Protein AF-A0A4V2AER3-F1 (afdb_monomer)

Sequence (316 aa):
MTMIRDDGWLVTRYPVPSEGLNLSQNELFTQHLPAAPEGIYAATVSPIDGIPRTVAYASLKDLGLVVTASRAKSETADVFWSRAQSTAMVAAPVFIAMLALCGWAIMLLMRHERSRAELQVALEQNRMLFQEIHHRVKNNLQQVSSLIKLQQAPQGMKDDLIRRIAAMSAVHQHIYESDQFGALDAEAYLAKLLAGLRESTPPKVDLEWRLAPLQLSPDEALPLGLIVNEVILNAFKHGFPNGRAGRVMVVLERPLKGNEAILTITDNGVGMSETPSGGVGLGTRLIGGLTQQLQGKSTTTRDNGVKFELVFPVGK

Foldseek 3Di:
DWKAFLQQWTDDDPPDAPDTDGCCVPCCNPPPCVVDQWDWDWACQDPGHGFTWIKTKHHPPVVRMIDIDIDGPCVVVVVVVVVVVVVCVVVVVVVVVVVVVVVVVVVVVVVVVVVVVVVVVVVVVVVVVVVVVLVVLLVVLVVVLVVLVVDPDDPVVSVVSNVLSVLLNVLSVLQVVPPDQAWDFLVVSLVVLQVVCCVVAQPQEAEEEDADGATAHPLLSSLVSSLVVLVVVCCRVPFAPPSRHWYWYWYWDDDPDAQKIKIKIWILGPADPPDDPPDDDPSNVSNVVSLVSQVWDWDWDTDNTIMIMIMGGGDD

Nearest PDB structures (foldseek):
  4r3a-assembly1_A  TM=4.905E-01  e=2.768E-13  Erythrobacter litoralis HTCC2594
  5epv-assembly3_A  TM=6.766E-01  e=7.934E-11  Brucella abortus 2308
  5epv-assembly3_B  TM=7.042E-01  e=8.072E-10  Brucella abortus 2308
  6ph4-assembly1_B  TM=4.559E-01  e=1.114E-10  Brucella melitensis bv. 1 str. 16M
  5epv-assembly1_C  TM=6.252E-01  e=2.031E-08  Brucella abortus 2308

pLDDT: mean 81.39, std 12.73, range [38.78, 98.12]

Secondary structure (DSSP, 8-state):
-EEEETTSBEEEESSPPSS--B-TTSHIIIIITTT-SEEEEEESS-TTT---EEEEEEEEGGGTEEEEEEEEHHHHHHHHHHHHHHHHHHHHHHHHHHHHHHHHHHHHHHHHHHHHHHHHHHHHHHHHHHHHHHHHHHHHHHHHHHHHHHS---HHHHHHHHHHHHHHHHHHHHHHHSS-SS-EEHHHHHHHHHHHHHTTS-TTEEEEEEE---EE-HHHHHHHHHHHHHHHHHIIIIISGGG--EEEEEEEE--SSSSEEEEEEEE-SS---SS-TTSS-HHHHHHHHHHHHTT-EEEEEESSSEEEEEEEE---

Structure (mmCIF, N/CA/C/O backbone):
data_AF-A0A4V2AER3-F1
#
_entry.id   AF-A0A4V2AER3-F1
#
loop_
_atom_site.group_PDB
_atom_site.id
_atom_site.type_symbol
_atom_site.label_atom_id
_atom_site.label_alt_id
_atom_site.label_comp_id
_atom_site.label_asym_id
_atom_site.label_entity_id
_atom_site.label_seq_id
_atom_site.pdbx_PDB_ins_code
_atom_site.Cartn_x
_atom_site.Cartn_y
_atom_site.Cartn_z
_atom_site.occupancy
_atom_site.B_iso_or_equiv
_atom_site.auth_seq_id
_atom_site.auth_comp_id
_atom_site.auth_asym_id
_atom_site.auth_atom_id
_atom_site.pdbx_PDB_model_num
ATOM 1 N N . MET A 1 1 ? 34.065 -8.644 -85.675 1.00 78.75 1 MET A N 1
ATOM 2 C CA . MET A 1 1 ? 34.939 -9.745 -86.122 1.00 78.75 1 MET A CA 1
ATOM 3 C C . MET A 1 1 ? 35.704 -9.246 -87.333 1.00 78.75 1 MET A C 1
ATOM 5 O O . MET A 1 1 ? 35.141 -8.472 -88.103 1.00 78.75 1 MET A O 1
ATOM 9 N N . THR A 1 2 ? 36.972 -9.609 -87.443 1.00 85.19 2 THR A N 1
ATOM 10 C CA . THR A 1 2 ? 37.914 -9.130 -88.453 1.00 85.19 2 THR A CA 1
ATOM 11 C C . THR A 1 2 ? 38.701 -10.326 -88.967 1.00 85.19 2 THR A C 1
ATOM 13 O O . THR A 1 2 ? 39.082 -11.177 -88.171 1.00 85.19 2 THR A O 1
ATOM 16 N N . MET A 1 3 ? 38.958 -10.390 -90.265 1.00 87.38 3 MET A N 1
ATOM 17 C CA . MET A 1 3 ? 39.767 -11.421 -90.901 1.00 87.38 3 MET A CA 1
ATOM 18 C C . MET A 1 3 ? 40.932 -10.755 -91.626 1.00 87.38 3 MET A C 1
ATOM 20 O O . MET A 1 3 ? 40.744 -9.780 -92.358 1.00 87.38 3 MET A O 1
ATOM 24 N N . ILE A 1 4 ? 42.131 -11.262 -91.386 1.00 88.88 4 ILE A N 1
ATOM 25 C CA . ILE A 1 4 ? 43.402 -10.705 -91.841 1.00 88.88 4 ILE A CA 1
ATOM 26 C C . ILE A 1 4 ? 44.163 -11.846 -92.508 1.00 88.88 4 ILE A C 1
ATOM 28 O O . ILE A 1 4 ? 44.103 -12.976 -92.032 1.00 88.88 4 ILE A O 1
ATOM 32 N N . ARG A 1 5 ? 44.848 -11.580 -93.611 1.00 88.12 5 ARG A N 1
ATOM 33 C CA . ARG A 1 5 ? 45.756 -12.547 -94.223 1.00 88.12 5 ARG A CA 1
ATOM 34 C C . ARG A 1 5 ? 47.024 -12.680 -93.373 1.00 88.12 5 ARG A C 1
ATOM 36 O O . ARG A 1 5 ? 47.361 -11.781 -92.603 1.00 88.12 5 ARG A O 1
ATOM 43 N N . ASP A 1 6 ? 47.694 -13.818 -93.463 1.00 83.69 6 ASP A N 1
ATOM 44 C CA . ASP A 1 6 ? 48.935 -14.116 -92.739 1.00 83.69 6 ASP A CA 1
ATOM 45 C C . ASP A 1 6 ? 50.068 -13.096 -92.969 1.00 83.69 6 ASP A C 1
ATOM 47 O O . ASP A 1 6 ? 50.866 -12.853 -92.066 1.00 83.69 6 ASP A O 1
ATOM 51 N N . ASP A 1 7 ? 50.087 -12.427 -94.120 1.00 83.44 7 ASP A N 1
ATOM 52 C CA . ASP A 1 7 ? 50.993 -11.318 -94.443 1.00 83.44 7 ASP A CA 1
ATOM 53 C C . ASP A 1 7 ? 50.564 -9.944 -93.879 1.00 83.44 7 ASP A C 1
ATOM 55 O O . ASP A 1 7 ? 51.175 -8.913 -94.175 1.00 83.44 7 ASP A O 1
ATOM 59 N N . GLY A 1 8 ? 49.515 -9.918 -93.054 1.00 83.50 8 GLY A N 1
ATOM 60 C CA . GLY A 1 8 ? 49.042 -8.743 -92.331 1.00 83.50 8 GLY A CA 1
ATOM 61 C C . GLY A 1 8 ? 48.018 -7.891 -93.078 1.00 83.50 8 GLY A C 1
ATOM 62 O O . GLY A 1 8 ? 47.499 -6.942 -92.490 1.00 83.50 8 GLY A O 1
ATOM 63 N N . TRP A 1 9 ? 47.677 -8.199 -94.332 1.00 87.81 9 TRP A N 1
ATOM 64 C CA . TRP A 1 9 ? 46.665 -7.429 -95.061 1.00 87.81 9 TRP A CA 1
ATOM 65 C C . TRP A 1 9 ? 45.245 -7.743 -94.586 1.00 87.81 9 TRP A C 1
ATOM 67 O O . TRP A 1 9 ? 44.823 -8.897 -94.508 1.00 87.81 9 TRP A O 1
ATOM 77 N N . LEU A 1 10 ? 44.481 -6.697 -94.275 1.00 85.88 10 LEU A N 1
ATOM 78 C CA . LEU A 1 10 ? 43.085 -6.818 -93.869 1.00 85.88 10 LEU A CA 1
ATOM 79 C C . LEU A 1 10 ? 42.217 -7.342 -95.027 1.00 85.88 10 LEU A C 1
ATOM 81 O O . LEU A 1 10 ? 42.182 -6.735 -96.093 1.00 85.88 10 LEU A O 1
ATOM 85 N N . VAL A 1 11 ? 41.475 -8.431 -94.797 1.00 85.00 11 VAL A N 1
ATOM 86 C CA . VAL A 1 11 ? 40.590 -9.050 -95.802 1.00 85.00 11 VAL A CA 1
ATOM 87 C C . VAL A 1 11 ? 39.143 -8.602 -95.615 1.00 85.00 11 VAL A C 1
ATOM 89 O O . VAL A 1 11 ? 38.495 -8.168 -96.561 1.00 85.00 11 VAL A O 1
ATOM 92 N N . THR A 1 12 ? 38.610 -8.698 -94.393 1.00 83.50 12 THR A N 1
ATOM 93 C CA . THR A 1 12 ? 37.240 -8.253 -94.090 1.00 83.50 12 THR A CA 1
ATOM 94 C C . THR A 1 12 ? 37.088 -7.837 -92.631 1.00 83.50 12 THR A C 1
ATOM 96 O O . THR A 1 12 ? 37.722 -8.400 -91.739 1.00 83.50 12 THR A O 1
ATOM 99 N N . ARG A 1 13 ? 36.255 -6.829 -92.369 1.00 81.38 13 ARG A N 1
ATOM 100 C CA . ARG A 1 13 ? 35.938 -6.319 -91.029 1.00 81.38 13 ARG A CA 1
ATOM 101 C C . ARG A 1 13 ? 34.659 -5.492 -91.074 1.00 81.38 13 ARG A C 1
ATOM 103 O O . ARG A 1 13 ? 34.342 -4.888 -92.091 1.00 81.38 13 ARG A O 1
ATOM 110 N N . TYR A 1 14 ? 33.991 -5.391 -89.926 1.00 76.25 14 TYR A N 1
ATOM 111 C CA . TYR A 1 14 ? 32.983 -4.364 -89.677 1.00 76.25 14 TYR A CA 1
ATOM 112 C C . TYR A 1 14 ? 33.363 -3.473 -88.472 1.00 76.25 14 TYR A C 1
ATOM 114 O O . TYR A 1 14 ? 33.734 -4.025 -87.426 1.00 76.25 14 TYR A O 1
ATOM 122 N N . PRO A 1 15 ? 33.263 -2.130 -88.572 1.00 74.56 15 PRO A N 1
ATOM 123 C CA . PRO A 1 15 ? 33.021 -1.347 -89.797 1.00 74.56 15 PRO A CA 1
ATOM 124 C C . PRO A 1 15 ? 34.211 -1.421 -90.777 1.00 74.56 15 PRO A C 1
ATOM 126 O O . PRO A 1 15 ? 35.337 -1.702 -90.357 1.00 74.56 15 PRO A O 1
ATOM 129 N N . VAL A 1 16 ? 33.951 -1.208 -92.073 1.00 77.44 16 VAL A N 1
ATOM 130 C CA . VAL A 1 16 ? 34.965 -1.261 -93.147 1.00 77.44 16 VAL A CA 1
ATOM 131 C C . VAL A 1 16 ? 35.832 0.008 -93.092 1.00 77.44 16 VAL A C 1
ATOM 133 O O . VAL A 1 16 ? 35.266 1.100 -93.020 1.00 77.44 16 VAL A O 1
ATOM 136 N N . PRO A 1 17 ? 37.174 -0.094 -93.090 1.00 77.56 17 PRO A N 1
ATOM 137 C CA . PRO A 1 17 ? 38.042 1.083 -93.109 1.00 77.56 17 PRO A CA 1
ATOM 138 C C . PRO A 1 17 ? 37.980 1.816 -94.455 1.00 77.56 17 PRO A C 1
ATOM 140 O O . PRO A 1 17 ? 37.643 1.227 -95.480 1.00 77.56 17 PRO A O 1
ATOM 143 N N . SER A 1 18 ? 38.329 3.103 -94.452 1.00 73.19 18 SER A N 1
ATOM 144 C CA . SER A 1 18 ? 38.335 3.950 -95.653 1.00 73.19 18 SER A CA 1
ATOM 145 C C . SER A 1 18 ? 39.416 3.572 -96.671 1.00 73.19 18 SER A C 1
ATOM 147 O O . SER A 1 18 ? 39.258 3.864 -97.851 1.00 73.19 18 SER A O 1
ATOM 149 N N . GLU A 1 19 ? 40.493 2.915 -96.230 1.00 78.62 19 GLU A N 1
ATOM 150 C CA . GLU A 1 19 ? 41.626 2.495 -97.060 1.00 78.62 19 GLU A CA 1
ATOM 151 C C . GLU A 1 19 ? 42.093 1.077 -96.695 1.00 78.62 19 GLU A C 1
ATOM 153 O O . GLU A 1 19 ? 41.772 0.545 -95.626 1.00 78.62 19 GLU A O 1
ATOM 158 N N . GLY A 1 20 ? 42.863 0.456 -97.595 1.00 78.12 20 GLY A N 1
ATOM 159 C CA . GLY A 1 20 ? 43.487 -0.843 -97.352 1.00 78.12 20 GLY A CA 1
ATOM 160 C C . GLY A 1 20 ? 44.490 -0.761 -96.204 1.00 78.12 20 GLY A C 1
ATOM 161 O O . GLY A 1 20 ? 45.430 0.026 -96.254 1.00 78.12 20 GLY A O 1
ATOM 162 N N . LEU A 1 21 ? 44.297 -1.585 -95.174 1.00 82.75 21 LEU A N 1
ATOM 163 C CA . LEU A 1 21 ? 45.104 -1.544 -93.959 1.00 82.75 21 LEU A CA 1
ATOM 164 C C . LEU A 1 21 ? 46.020 -2.763 -93.861 1.00 82.75 21 LEU A C 1
ATOM 166 O O . LEU A 1 21 ? 45.556 -3.906 -93.912 1.00 82.75 21 LEU A O 1
ATOM 170 N N . ASN A 1 22 ? 47.309 -2.506 -93.651 1.00 86.38 22 ASN A N 1
ATOM 171 C CA . ASN A 1 22 ? 48.300 -3.531 -93.354 1.00 86.38 22 ASN A CA 1
ATOM 172 C C . ASN A 1 22 ? 48.636 -3.525 -91.851 1.00 86.38 22 ASN A C 1
ATOM 174 O O . ASN A 1 22 ? 49.081 -2.521 -91.301 1.00 86.38 22 ASN A O 1
ATOM 178 N N . LEU A 1 23 ? 48.408 -4.660 -91.191 1.00 84.25 23 LEU A N 1
ATOM 179 C CA . LEU A 1 23 ? 48.582 -4.883 -89.755 1.00 84.25 23 LEU A CA 1
ATOM 180 C C . LEU A 1 23 ? 49.823 -5.723 -89.413 1.00 84.25 23 LEU A C 1
ATOM 182 O O . LEU A 1 23 ? 50.001 -6.076 -88.251 1.00 84.25 23 LEU A O 1
ATOM 186 N N . SER A 1 24 ? 50.698 -6.019 -90.377 1.00 84.06 24 SER A N 1
ATOM 187 C CA . SER A 1 24 ? 51.921 -6.820 -90.167 1.00 84.06 24 SER A CA 1
ATOM 188 C C . SER A 1 24 ? 52.849 -6.267 -89.079 1.00 84.06 24 SER A C 1
ATOM 190 O O . SER A 1 24 ? 53.525 -7.035 -88.401 1.00 84.06 24 SER A O 1
ATOM 192 N N . GLN A 1 25 ? 52.852 -4.947 -88.862 1.00 84.25 25 GLN A N 1
ATOM 193 C CA . GLN A 1 25 ? 53.638 -4.294 -87.805 1.00 84.25 25 GLN A CA 1
ATOM 194 C C . GLN A 1 25 ? 52.866 -4.095 -86.490 1.00 84.25 25 GLN A C 1
ATOM 196 O O . GLN A 1 25 ? 53.388 -3.507 -85.545 1.00 84.25 25 GLN A O 1
ATOM 201 N N . ASN A 1 26 ? 51.617 -4.557 -86.399 1.00 85.62 26 ASN A N 1
ATOM 202 C CA . ASN A 1 26 ? 50.818 -4.424 -85.185 1.00 85.62 26 ASN A CA 1
ATOM 203 C C . ASN A 1 26 ? 51.271 -5.412 -84.093 1.00 85.62 26 ASN A C 1
ATOM 205 O O . ASN A 1 26 ? 51.821 -6.473 -84.389 1.00 85.62 26 ASN A O 1
ATOM 209 N N . GLU A 1 27 ? 50.992 -5.095 -82.824 1.00 87.19 27 GLU A N 1
ATOM 210 C CA . GLU A 1 27 ? 51.262 -5.961 -81.660 1.00 87.19 27 GLU A CA 1
ATOM 211 C C . GLU A 1 27 ? 50.699 -7.385 -81.813 1.00 87.19 27 GLU A C 1
ATOM 213 O O . GLU A 1 27 ? 51.319 -8.349 -81.359 1.00 87.19 27 GLU A O 1
ATOM 218 N N . LEU A 1 28 ? 49.590 -7.550 -82.547 1.00 87.81 28 LEU A N 1
ATOM 219 C CA . LEU A 1 28 ? 49.067 -8.866 -82.902 1.00 87.81 28 LEU A CA 1
ATOM 220 C C . LEU A 1 28 ? 50.099 -9.716 -83.655 1.00 87.81 28 LEU A C 1
ATOM 222 O O . LEU A 1 28 ? 50.367 -10.835 -83.239 1.00 87.81 28 LEU A O 1
ATOM 226 N N . PHE A 1 29 ? 50.683 -9.202 -84.739 1.00 87.12 29 PHE A N 1
ATOM 227 C CA . PHE A 1 29 ? 51.612 -9.956 -85.594 1.00 87.12 29 PHE A CA 1
ATOM 228 C C . PHE A 1 29 ? 53.044 -9.961 -85.059 1.00 87.12 29 PHE A C 1
ATOM 230 O O . PHE A 1 29 ? 53.790 -10.902 -85.313 1.00 87.12 29 PHE A O 1
ATOM 237 N N . THR A 1 30 ? 53.427 -8.931 -84.304 1.00 87.44 30 THR A N 1
ATOM 238 C CA . THR A 1 30 ? 54.801 -8.774 -83.810 1.00 87.44 30 THR A CA 1
ATOM 239 C C . THR A 1 30 ? 55.038 -9.440 -82.458 1.00 87.44 30 THR A C 1
ATOM 241 O O . THR A 1 30 ? 56.157 -9.875 -82.201 1.00 87.44 30 THR A O 1
ATOM 244 N N . GLN A 1 31 ? 54.019 -9.543 -81.597 1.00 86.94 31 GLN A N 1
ATOM 245 C CA . GLN A 1 31 ? 54.189 -10.018 -80.217 1.00 86.94 31 GLN A CA 1
ATOM 246 C C . GLN A 1 31 ? 53.300 -11.215 -79.872 1.00 86.94 31 GLN A C 1
ATOM 248 O O . GLN A 1 31 ? 53.762 -12.145 -79.216 1.00 86.94 31 GLN A O 1
ATOM 253 N N . HIS A 1 32 ? 52.037 -11.221 -80.303 1.00 89.12 32 HIS A N 1
ATOM 254 C CA . HIS A 1 32 ? 51.063 -12.211 -79.831 1.00 89.12 32 HIS A CA 1
ATOM 255 C C . HIS A 1 32 ? 50.988 -13.469 -80.709 1.00 89.12 32 HIS A C 1
ATOM 257 O O . HIS A 1 32 ? 51.174 -14.576 -80.209 1.00 89.12 32 HIS A O 1
ATOM 263 N N . LEU A 1 33 ? 50.804 -13.311 -82.020 1.00 87.12 33 LEU A N 1
ATOM 264 C CA . LEU A 1 33 ? 50.695 -14.409 -82.985 1.00 87.12 33 LEU A CA 1
ATOM 265 C C . LEU A 1 33 ? 51.956 -15.298 -83.066 1.00 87.12 33 LEU A C 1
ATOM 267 O O . LEU A 1 33 ? 51.803 -16.511 -83.223 1.00 87.12 33 LEU A O 1
ATOM 271 N N . PRO A 1 34 ? 53.194 -14.765 -82.933 1.00 89.31 34 PRO A N 1
ATOM 272 C CA . PRO A 1 34 ? 54.389 -15.607 -82.848 1.00 89.31 34 PRO A CA 1
ATOM 273 C C . PRO A 1 34 ? 54.465 -16.420 -81.548 1.00 89.31 34 PRO A C 1
ATOM 275 O O . PRO A 1 34 ? 55.082 -17.483 -81.535 1.00 89.31 34 PRO A O 1
ATOM 278 N N . ALA A 1 35 ? 53.860 -15.926 -80.460 1.00 90.25 35 ALA A N 1
ATOM 279 C CA . ALA A 1 35 ? 53.909 -16.562 -79.146 1.00 90.25 35 ALA A CA 1
ATOM 280 C C . ALA A 1 35 ? 52.878 -17.692 -78.997 1.00 90.25 35 ALA A C 1
ATOM 282 O O . ALA A 1 35 ? 53.188 -18.726 -78.407 1.00 90.25 35 ALA A O 1
ATOM 283 N N . ALA A 1 36 ? 51.666 -17.520 -79.533 1.00 90.06 36 ALA A N 1
ATOM 284 C CA . ALA A 1 36 ? 50.629 -18.549 -79.53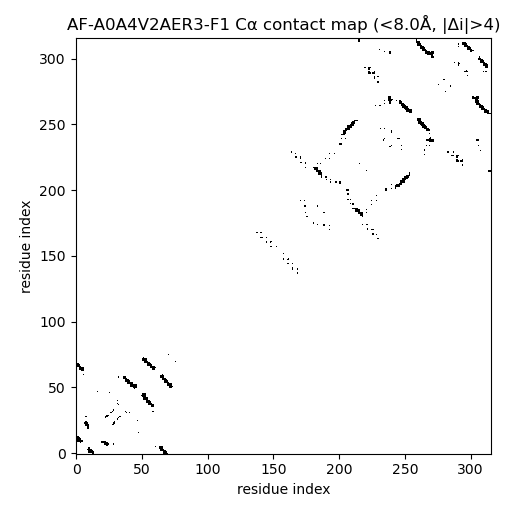8 1.00 90.06 36 ALA A CA 1
ATOM 285 C C . ALA A 1 36 ? 49.733 -18.432 -80.787 1.00 90.06 36 ALA A C 1
ATOM 287 O O . ALA A 1 36 ? 49.460 -17.322 -81.243 1.00 90.06 36 ALA A O 1
ATOM 288 N N . PRO A 1 37 ? 49.233 -19.555 -81.344 1.00 87.88 37 PRO A N 1
ATOM 289 C CA . PRO A 1 37 ? 48.347 -19.522 -82.507 1.00 87.88 37 PRO A CA 1
ATOM 290 C C . PRO A 1 37 ? 46.958 -18.946 -82.188 1.00 87.88 37 PRO A C 1
ATOM 292 O O . PRO A 1 37 ? 46.260 -18.530 -83.105 1.00 87.88 37 PRO A O 1
ATOM 295 N N . GLU A 1 38 ? 46.557 -18.893 -80.919 1.00 91.81 38 GLU A N 1
ATOM 296 C CA . GLU A 1 38 ? 45.314 -18.279 -80.451 1.00 91.81 38 GLU A CA 1
ATOM 297 C C . GLU A 1 38 ? 45.502 -17.659 -79.062 1.00 91.81 38 GLU A C 1
ATOM 299 O O . GLU A 1 38 ? 46.384 -18.065 -78.302 1.00 91.81 38 GLU A O 1
ATOM 304 N N . GLY A 1 39 ? 44.681 -16.667 -78.714 1.00 88.94 39 GLY A N 1
ATOM 305 C CA . GLY A 1 39 ? 44.756 -16.024 -77.406 1.00 88.94 39 GLY A CA 1
ATOM 306 C C . GLY A 1 39 ? 43.901 -14.770 -77.269 1.00 88.94 39 GLY A C 1
ATOM 307 O O . GLY A 1 39 ? 43.164 -14.381 -78.176 1.00 88.94 39 GLY A O 1
ATOM 308 N N . ILE A 1 40 ? 44.006 -14.126 -76.106 1.00 89.00 40 ILE A N 1
ATOM 309 C CA . ILE A 1 40 ? 43.329 -12.864 -75.790 1.00 89.00 40 ILE A CA 1
ATOM 310 C C . ILE A 1 40 ? 44.363 -11.878 -75.258 1.00 89.00 40 ILE A C 1
ATOM 312 O O . ILE A 1 40 ? 45.173 -12.231 -74.403 1.00 89.00 40 ILE A O 1
ATOM 316 N N . TYR A 1 41 ? 44.312 -10.635 -75.725 1.00 87.12 41 TYR A N 1
ATOM 317 C CA . TYR A 1 41 ? 45.142 -9.553 -75.207 1.00 87.12 41 TYR A CA 1
ATOM 318 C C . TYR A 1 41 ? 44.355 -8.239 -75.119 1.00 87.12 41 TYR A C 1
ATOM 320 O O . TYR A 1 41 ? 43.269 -8.087 -75.689 1.00 87.12 41 TYR A O 1
ATOM 328 N N . ALA A 1 42 ? 44.885 -7.290 -74.350 1.00 85.62 42 ALA A N 1
ATOM 329 C CA . ALA A 1 42 ? 44.318 -5.956 -74.219 1.00 85.62 42 ALA A CA 1
ATOM 330 C C . ALA A 1 42 ? 45.072 -4.994 -75.144 1.00 85.62 42 ALA A C 1
ATOM 332 O O . ALA A 1 42 ? 46.197 -4.609 -74.845 1.00 85.62 42 ALA A O 1
ATOM 333 N N . ALA A 1 43 ? 44.435 -4.599 -76.243 1.00 82.75 43 ALA A N 1
ATOM 334 C CA . ALA A 1 43 ? 44.963 -3.595 -77.153 1.00 82.75 43 ALA A CA 1
ATOM 335 C C . ALA A 1 43 ? 44.748 -2.198 -76.560 1.00 82.75 43 ALA A C 1
ATOM 337 O O . ALA A 1 43 ? 43.609 -1.789 -76.293 1.00 82.75 43 ALA A O 1
ATOM 338 N N . THR A 1 44 ? 45.839 -1.457 -76.361 1.00 73.88 44 THR A N 1
ATOM 339 C CA . THR A 1 44 ? 45.792 -0.112 -75.758 1.00 73.88 44 THR A CA 1
ATOM 340 C C . THR A 1 44 ? 45.227 0.919 -76.738 1.00 73.88 44 THR A C 1
ATOM 342 O O . THR A 1 44 ? 44.528 1.838 -76.322 1.00 73.88 44 THR A O 1
ATOM 345 N N . VAL A 1 45 ? 45.469 0.733 -78.040 1.00 79.38 45 VAL A N 1
ATOM 346 C CA . VAL A 1 45 ? 44.963 1.582 -79.125 1.00 79.38 45 VAL A CA 1
ATOM 347 C C . VAL A 1 45 ? 44.626 0.690 -80.318 1.00 79.38 45 VAL A C 1
ATOM 349 O O . VAL A 1 45 ? 45.490 0.001 -80.855 1.00 79.38 45 VAL A O 1
ATOM 352 N N . SER A 1 46 ? 43.366 0.687 -80.753 1.00 80.62 46 SER A N 1
ATOM 353 C CA . SER A 1 46 ? 42.974 0.015 -81.996 1.00 80.62 46 SER A CA 1
ATOM 354 C C . SER A 1 46 ? 43.595 0.748 -83.196 1.00 80.62 46 SER A C 1
ATOM 356 O O . SER A 1 46 ? 43.344 1.943 -83.345 1.00 80.62 46 SER A O 1
ATOM 358 N N . PRO A 1 47 ? 44.326 0.070 -84.103 1.00 72.94 47 PRO A N 1
ATOM 359 C CA . PRO A 1 47 ? 44.981 0.700 -85.263 1.00 72.94 47 PRO A CA 1
ATOM 360 C C . PRO A 1 47 ? 44.032 1.347 -86.275 1.00 72.94 47 PRO A C 1
ATOM 362 O O . PRO A 1 47 ? 44.479 1.896 -87.272 1.00 72.94 47 PRO A O 1
ATOM 365 N N . ILE A 1 48 ? 42.723 1.198 -86.065 1.00 73.56 48 ILE A N 1
ATOM 366 C CA . ILE A 1 48 ? 41.683 1.611 -87.009 1.00 73.56 48 ILE A CA 1
ATOM 367 C C . ILE A 1 48 ? 40.940 2.846 -86.503 1.00 73.56 48 ILE A C 1
ATOM 369 O O . ILE A 1 48 ? 40.732 3.788 -87.253 1.00 73.56 48 ILE A O 1
ATOM 373 N N . ASP A 1 49 ? 40.514 2.831 -85.241 1.00 76.50 49 ASP A N 1
ATOM 374 C CA . ASP A 1 49 ? 39.657 3.861 -84.639 1.00 76.50 49 ASP A CA 1
ATOM 375 C C . ASP A 1 49 ? 40.218 4.424 -83.325 1.00 76.50 49 ASP A C 1
ATOM 377 O O . ASP A 1 49 ? 39.577 5.241 -82.676 1.00 76.50 49 ASP A O 1
ATOM 381 N N . GLY A 1 50 ? 41.405 3.983 -82.901 1.00 77.81 50 GLY A N 1
ATOM 382 C CA . GLY A 1 50 ? 42.084 4.478 -81.705 1.00 77.81 50 GLY A CA 1
ATOM 383 C C . GLY A 1 50 ? 41.507 3.991 -80.370 1.00 77.81 50 GLY A C 1
ATOM 384 O O . GLY A 1 50 ? 42.080 4.270 -79.321 1.00 77.81 50 GLY A O 1
ATOM 385 N N . ILE A 1 51 ? 40.401 3.240 -80.373 1.00 82.44 51 ILE A N 1
ATOM 386 C CA . ILE A 1 51 ? 39.692 2.847 -79.146 1.00 82.44 51 ILE A CA 1
ATOM 387 C C . ILE A 1 51 ? 40.391 1.650 -78.471 1.00 82.44 51 ILE A C 1
ATOM 389 O O . ILE A 1 51 ? 40.668 0.656 -79.152 1.00 82.44 51 ILE A O 1
ATOM 393 N N . PRO A 1 52 ? 40.625 1.677 -77.143 1.00 82.94 52 PRO A N 1
ATOM 394 C CA . PRO A 1 52 ? 41.133 0.525 -76.398 1.00 82.94 52 PRO A CA 1
ATOM 395 C C . PRO A 1 52 ? 40.159 -0.660 -76.447 1.00 82.94 52 PRO A C 1
ATOM 397 O O . PRO A 1 52 ? 38.958 -0.507 -76.193 1.00 82.94 52 PRO A O 1
ATOM 400 N N . ARG A 1 53 ? 40.659 -1.861 -76.746 1.00 86.06 53 ARG A N 1
ATOM 401 C CA . ARG A 1 53 ? 39.827 -3.056 -76.966 1.00 86.06 53 ARG A CA 1
ATOM 402 C C . ARG A 1 53 ? 40.434 -4.291 -76.319 1.00 86.06 53 ARG A C 1
ATOM 404 O O . ARG A 1 53 ? 41.645 -4.469 -76.314 1.00 86.06 53 ARG A O 1
ATOM 411 N N . THR A 1 54 ? 39.587 -5.200 -75.856 1.00 87.38 54 THR A N 1
ATOM 412 C CA . THR A 1 54 ? 40.012 -6.585 -75.618 1.00 87.38 54 THR A CA 1
ATOM 413 C C . THR A 1 54 ? 39.879 -7.335 -76.935 1.00 87.38 54 THR A C 1
ATOM 415 O O . THR A 1 54 ? 38.801 -7.323 -77.535 1.00 87.38 54 THR A O 1
ATOM 418 N N . VAL A 1 55 ? 40.968 -7.939 -77.406 1.00 88.19 55 VAL A N 1
ATOM 419 C CA . VAL A 1 55 ? 41.044 -8.623 -78.699 1.00 88.19 55 VAL A CA 1
ATOM 420 C C . VAL A 1 55 ? 41.325 -10.101 -78.458 1.00 88.19 55 VAL A C 1
ATOM 422 O O . VAL A 1 55 ? 42.344 -10.454 -77.873 1.00 88.19 55 VAL A O 1
ATOM 425 N N . ALA A 1 56 ? 40.421 -10.958 -78.920 1.00 90.81 56 ALA A N 1
ATOM 426 C CA . ALA A 1 56 ? 40.644 -12.389 -79.066 1.00 90.81 56 ALA A CA 1
ATOM 427 C C . ALA A 1 56 ? 41.073 -12.680 -80.508 1.00 90.81 56 ALA A C 1
ATOM 429 O O . ALA A 1 56 ? 40.501 -12.100 -81.437 1.00 90.81 56 ALA A O 1
ATOM 430 N N . TYR A 1 57 ? 42.052 -13.557 -80.706 1.00 92.00 57 TYR A N 1
ATOM 431 C CA . TYR A 1 57 ? 42.559 -13.921 -82.027 1.00 92.00 57 TYR A CA 1
ATOM 432 C C . TYR A 1 57 ? 42.807 -15.425 -82.154 1.00 92.00 57 TYR A C 1
ATOM 434 O O . TYR A 1 57 ? 43.063 -16.097 -81.157 1.00 92.00 57 TYR A O 1
ATOM 442 N N . ALA A 1 58 ? 42.749 -15.925 -83.388 1.00 92.19 58 ALA A N 1
ATOM 443 C CA . ALA A 1 58 ? 43.117 -17.289 -83.754 1.00 92.19 58 ALA A CA 1
ATOM 444 C C . ALA A 1 58 ? 43.705 -17.336 -85.176 1.00 92.19 58 ALA A C 1
ATOM 446 O O . ALA A 1 58 ? 43.202 -16.676 -86.091 1.00 92.19 58 ALA A O 1
ATOM 447 N N . SER A 1 59 ? 44.768 -18.118 -85.356 1.00 89.94 59 SER A N 1
ATOM 448 C CA . SER A 1 59 ? 45.462 -18.362 -86.622 1.00 89.94 59 SER A CA 1
ATOM 449 C C . SER A 1 59 ? 44.944 -19.636 -87.284 1.00 89.94 59 SER A C 1
ATOM 451 O O . SER A 1 59 ? 45.031 -20.725 -86.722 1.00 89.94 59 SER A O 1
ATOM 453 N N . LEU A 1 60 ? 44.453 -19.504 -88.511 1.00 89.38 60 LEU A N 1
ATOM 454 C CA . LEU A 1 60 ? 44.021 -20.592 -89.382 1.00 89.38 60 LEU A CA 1
ATOM 455 C C . LEU A 1 60 ? 45.106 -20.819 -90.440 1.00 89.38 60 LEU A C 1
ATOM 457 O O . LEU A 1 60 ? 44.985 -20.365 -91.580 1.00 89.38 60 LEU A O 1
ATOM 461 N N . LYS A 1 61 ? 46.196 -21.488 -90.040 1.00 81.50 61 LYS A N 1
ATOM 462 C CA . LYS A 1 61 ? 47.386 -21.694 -90.887 1.00 81.50 61 LYS A CA 1
ATOM 463 C C . LYS A 1 61 ? 47.062 -22.359 -92.227 1.00 81.50 61 LYS A C 1
ATOM 465 O O . LYS A 1 61 ? 47.590 -21.925 -93.243 1.00 81.50 61 LYS A O 1
ATOM 470 N N . ASP A 1 62 ? 46.146 -23.328 -92.240 1.00 85.19 62 ASP A N 1
ATOM 471 C CA . ASP A 1 62 ? 45.745 -24.057 -93.456 1.00 85.19 62 ASP A CA 1
ATOM 472 C C . ASP A 1 62 ? 45.072 -23.164 -94.510 1.00 85.19 62 ASP A C 1
ATOM 474 O O . ASP A 1 62 ? 45.028 -23.508 -95.688 1.00 85.19 62 ASP A O 1
ATOM 478 N N . LEU A 1 63 ? 44.544 -22.011 -94.091 1.00 84.25 63 LEU A N 1
ATOM 479 C CA . LEU A 1 63 ? 43.862 -21.053 -94.958 1.00 84.25 63 LEU A CA 1
ATOM 480 C C . LEU A 1 63 ? 44.676 -19.771 -95.185 1.00 84.25 63 LEU A C 1
ATOM 482 O O . LEU A 1 63 ? 44.226 -18.909 -95.935 1.00 84.25 63 LEU A O 1
ATOM 486 N N . GLY A 1 64 ? 45.837 -19.617 -94.536 1.00 86.44 64 GLY A N 1
ATOM 487 C CA . GLY A 1 64 ? 46.621 -18.377 -94.571 1.00 86.44 64 GLY A CA 1
ATOM 488 C C . GLY A 1 64 ? 45.890 -17.180 -93.949 1.00 86.44 64 GLY A C 1
ATOM 489 O O . GLY A 1 64 ? 46.046 -16.047 -94.406 1.00 86.44 64 GLY A O 1
ATOM 490 N N . LEU A 1 65 ? 45.037 -17.416 -92.941 1.00 88.75 65 LEU A N 1
ATOM 491 C CA . LEU A 1 65 ? 44.163 -16.392 -92.354 1.00 88.75 65 LEU A CA 1
ATOM 492 C C . LEU A 1 65 ? 44.305 -16.292 -90.832 1.00 88.75 65 LEU A C 1
ATOM 494 O O . LEU A 1 65 ? 44.539 -17.272 -90.133 1.00 88.75 65 LEU A O 1
ATOM 498 N N . VAL A 1 66 ? 44.085 -15.093 -90.303 1.00 89.38 66 VAL A N 1
ATOM 499 C CA . VAL A 1 66 ? 43.998 -14.769 -88.878 1.00 89.38 66 VAL A CA 1
ATOM 500 C C . VAL A 1 66 ? 42.656 -14.099 -88.623 1.00 89.38 66 VAL A C 1
ATOM 502 O O . VAL A 1 66 ? 42.300 -13.109 -89.264 1.00 89.38 66 VAL A O 1
ATOM 505 N N . VAL A 1 67 ? 41.899 -14.630 -87.670 1.00 89.56 67 VAL A N 1
ATOM 506 C CA . VAL A 1 67 ? 40.580 -14.118 -87.298 1.00 89.56 67 VAL A CA 1
ATOM 507 C C . VAL A 1 67 ? 40.676 -13.434 -85.945 1.00 89.56 67 VAL A C 1
ATOM 509 O O . VAL A 1 67 ? 41.256 -13.986 -85.015 1.00 89.56 67 VAL A O 1
ATOM 512 N N . THR A 1 68 ? 40.079 -12.249 -85.810 1.00 88.94 68 THR A N 1
ATOM 513 C CA . THR A 1 68 ? 39.983 -11.541 -84.532 1.00 88.94 68 THR A CA 1
ATOM 514 C C . THR A 1 68 ? 38.552 -11.138 -84.189 1.00 88.94 68 THR A C 1
ATOM 516 O O . THR A 1 68 ? 37.746 -10.745 -85.038 1.00 88.94 68 THR A O 1
ATOM 519 N N . ALA A 1 69 ? 38.218 -11.210 -82.906 1.00 87.44 69 ALA A N 1
ATOM 520 C CA . ALA A 1 69 ? 36.999 -10.659 -82.335 1.00 87.44 69 ALA A CA 1
ATOM 521 C C . ALA A 1 69 ? 37.393 -9.676 -81.235 1.00 87.44 69 ALA A C 1
ATOM 523 O O . ALA A 1 69 ? 38.199 -9.998 -80.370 1.00 87.44 69 ALA A O 1
ATOM 524 N N . SER A 1 70 ? 36.849 -8.461 -81.273 1.00 83.62 70 SER A N 1
ATOM 525 C CA . SER A 1 70 ? 37.179 -7.438 -80.285 1.00 83.62 70 SER A CA 1
ATOM 526 C C . SER A 1 70 ? 35.946 -6.708 -79.781 1.00 83.62 70 SER A C 1
ATOM 528 O O . SER A 1 70 ? 34.977 -6.518 -80.520 1.00 83.62 70 SER A O 1
ATOM 530 N N . ARG A 1 71 ? 35.995 -6.303 -78.512 1.00 82.62 71 ARG A N 1
ATOM 531 C CA . ARG A 1 71 ? 34.997 -5.451 -77.855 1.00 82.62 71 ARG A CA 1
ATOM 532 C C . ARG A 1 71 ? 35.694 -4.224 -77.284 1.00 82.62 71 ARG A C 1
ATOM 534 O O . ARG A 1 71 ? 36.815 -4.335 -76.782 1.00 82.62 71 ARG A O 1
ATOM 541 N N . ALA A 1 72 ? 35.058 -3.061 -77.403 1.00 81.19 72 ALA A N 1
ATOM 542 C CA . ALA A 1 72 ? 35.582 -1.832 -76.823 1.00 81.19 72 ALA A CA 1
ATOM 543 C C . ALA A 1 72 ? 35.602 -1.952 -75.296 1.00 81.19 72 ALA A C 1
ATOM 545 O O . ALA A 1 72 ? 34.641 -2.421 -74.686 1.00 81.19 72 ALA A O 1
ATOM 546 N N . LYS A 1 73 ? 36.701 -1.526 -74.672 1.00 75.12 73 LYS A N 1
ATOM 547 C CA . LYS A 1 73 ? 36.837 -1.574 -73.212 1.00 75.12 73 LYS A CA 1
ATOM 548 C C . LYS A 1 73 ? 35.819 -0.653 -72.524 1.00 75.12 73 LYS A C 1
ATOM 550 O O . LYS A 1 73 ? 35.333 -0.989 -71.445 1.00 75.12 73 LYS A O 1
ATOM 555 N N . SER A 1 74 ? 35.451 0.457 -73.171 1.00 70.31 74 SER A N 1
ATOM 556 C CA . SER A 1 74 ? 34.368 1.350 -72.737 1.00 70.31 74 SER A CA 1
ATOM 557 C C . SER A 1 74 ? 33.013 0.643 -72.709 1.00 70.31 74 SER A C 1
ATOM 559 O O . SER A 1 74 ? 32.371 0.665 -71.674 1.00 70.31 74 SER A O 1
ATOM 561 N N . GLU A 1 75 ? 32.630 -0.110 -73.748 1.00 69.62 75 GLU A N 1
ATOM 562 C CA . GLU A 1 75 ? 31.359 -0.864 -73.764 1.00 69.62 75 GLU A CA 1
ATOM 563 C C . GLU A 1 75 ? 31.237 -1.838 -72.579 1.00 69.62 75 GLU A C 1
ATOM 565 O O . GLU A 1 75 ? 30.163 -1.998 -72.001 1.00 69.62 75 GLU A O 1
ATOM 570 N N . THR A 1 76 ? 32.338 -2.481 -72.178 1.00 68.81 76 THR A N 1
ATOM 571 C CA . THR A 1 76 ? 32.346 -3.364 -71.001 1.00 68.81 76 THR A CA 1
ATOM 572 C C . THR A 1 76 ? 32.336 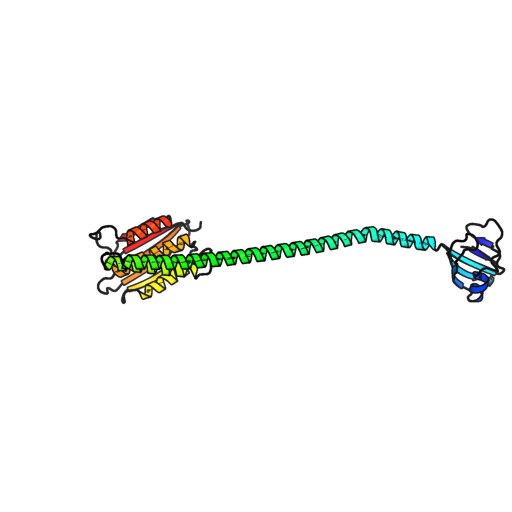-2.601 -69.675 1.00 68.81 76 THR A C 1
ATOM 574 O O . THR A 1 76 ? 31.714 -3.054 -68.713 1.00 68.81 76 THR A O 1
ATOM 577 N N . ALA A 1 77 ? 33.002 -1.445 -69.615 1.00 73.81 77 ALA A N 1
ATOM 578 C CA . ALA A 1 77 ? 33.074 -0.618 -68.415 1.00 73.81 77 ALA A CA 1
ATOM 579 C C . ALA A 1 77 ? 31.759 0.134 -68.160 1.00 73.81 77 ALA A C 1
ATOM 581 O O . ALA A 1 77 ? 31.293 0.167 -67.026 1.00 73.81 77 ALA A O 1
ATOM 582 N N . ASP A 1 78 ? 31.121 0.671 -69.198 1.00 74.50 78 ASP A N 1
ATOM 583 C CA . ASP A 1 78 ? 29.886 1.454 -69.106 1.00 74.50 78 ASP A CA 1
ATOM 584 C C . ASP A 1 78 ? 28.720 0.603 -68.588 1.00 74.50 78 ASP A C 1
ATOM 586 O O . ASP A 1 78 ? 27.959 1.037 -67.723 1.00 74.50 78 ASP A O 1
ATOM 590 N N . VAL A 1 79 ? 28.620 -0.657 -69.034 1.00 77.31 79 VAL A N 1
ATOM 591 C CA . VAL A 1 79 ? 27.617 -1.610 -68.526 1.00 77.31 79 VAL A CA 1
ATOM 592 C C . VAL A 1 79 ? 27.850 -1.930 -67.047 1.00 77.31 79 VAL A C 1
ATOM 594 O O . VAL A 1 79 ? 26.890 -2.031 -66.282 1.00 77.31 79 VAL A O 1
ATOM 597 N N . PHE A 1 80 ? 29.108 -2.075 -66.623 1.00 82.19 80 PHE A N 1
ATOM 598 C CA . PHE A 1 80 ? 29.451 -2.290 -65.218 1.00 82.19 80 PHE A CA 1
ATOM 599 C C . PHE A 1 80 ? 29.112 -1.062 -64.361 1.00 82.19 80 PHE A C 1
ATOM 601 O O . PHE A 1 80 ? 28.422 -1.202 -63.352 1.00 82.19 80 PHE A O 1
ATOM 608 N N . TRP A 1 81 ? 29.529 0.135 -64.785 1.00 82.88 81 TRP A N 1
ATOM 609 C CA . TRP A 1 81 ? 29.285 1.383 -64.058 1.00 82.88 81 TRP A CA 1
ATOM 610 C C . TRP A 1 81 ? 27.797 1.732 -63.974 1.00 82.88 81 TRP A C 1
ATOM 612 O O . TRP A 1 81 ? 27.320 2.093 -62.900 1.00 82.88 81 TRP A O 1
ATOM 622 N N . SER A 1 82 ? 27.034 1.543 -65.054 1.00 80.75 82 SER A N 1
ATOM 623 C CA . SER A 1 82 ? 25.580 1.746 -65.059 1.00 80.75 82 SER A CA 1
ATOM 624 C C . SER A 1 82 ? 24.863 0.790 -64.097 1.00 80.75 82 SER A C 1
ATOM 626 O O . SER A 1 82 ? 24.020 1.214 -63.300 1.00 80.75 82 SER A O 1
ATOM 628 N N . ARG A 1 83 ? 25.244 -0.498 -64.093 1.00 85.94 83 ARG A N 1
ATOM 629 C CA . ARG A 1 83 ? 24.705 -1.478 -63.137 1.00 85.94 83 ARG A CA 1
ATOM 630 C C . ARG A 1 83 ? 25.063 -1.108 -61.703 1.00 85.94 83 ARG A C 1
ATOM 632 O O . ARG A 1 83 ? 24.160 -1.049 -60.873 1.00 85.94 83 ARG A O 1
ATOM 639 N N . ALA A 1 84 ? 26.327 -0.785 -61.436 1.00 89.00 84 ALA A N 1
ATOM 640 C CA . ALA A 1 84 ? 26.789 -0.363 -60.117 1.00 89.00 84 ALA A CA 1
ATOM 641 C C . ALA A 1 84 ? 25.994 0.850 -59.602 1.00 89.00 84 ALA A C 1
ATOM 643 O O . ALA A 1 84 ? 25.490 0.827 -58.477 1.00 89.00 84 ALA A O 1
ATOM 644 N N . GLN A 1 85 ? 25.788 1.865 -60.445 1.00 89.06 85 GLN A N 1
ATOM 645 C CA . GLN A 1 85 ? 25.006 3.049 -60.094 1.00 89.06 85 GLN A CA 1
ATOM 646 C C . GLN A 1 85 ? 23.536 2.708 -59.808 1.00 89.06 85 GLN A C 1
ATOM 648 O O . GLN A 1 85 ? 22.999 3.145 -58.791 1.00 89.06 85 GLN A O 1
ATOM 653 N N . SER A 1 86 ? 22.892 1.885 -60.643 1.00 85.12 86 SER A N 1
ATOM 654 C CA . SER A 1 86 ? 21.495 1.475 -60.425 1.00 85.12 86 SER A CA 1
ATO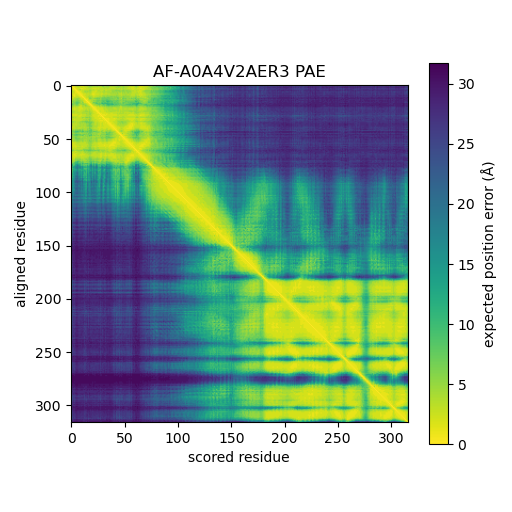M 655 C C . SER A 1 86 ? 21.311 0.674 -59.130 1.00 85.12 86 SER A C 1
ATOM 657 O O . SER A 1 86 ? 20.375 0.928 -58.372 1.00 85.12 86 SER A O 1
ATOM 659 N N . THR A 1 87 ? 22.247 -0.229 -58.810 1.00 90.19 87 THR A N 1
ATOM 660 C CA . THR A 1 87 ? 22.231 -0.974 -57.544 1.00 90.19 87 THR A CA 1
ATOM 661 C C . THR A 1 87 ? 22.460 -0.058 -56.347 1.00 90.19 87 THR A C 1
ATOM 663 O O . THR A 1 87 ? 21.778 -0.195 -55.333 1.00 90.19 87 THR A O 1
ATOM 666 N N . ALA A 1 88 ? 23.358 0.924 -56.471 1.00 92.94 88 ALA A N 1
ATOM 667 C CA . ALA A 1 88 ? 23.626 1.892 -55.417 1.00 92.94 88 ALA A CA 1
ATOM 668 C C . ALA A 1 88 ? 22.411 2.794 -55.141 1.00 92.94 88 ALA A C 1
ATOM 670 O O . ALA A 1 88 ? 22.113 3.052 -53.977 1.00 92.94 88 ALA A O 1
ATOM 671 N N . MET A 1 89 ? 21.665 3.208 -56.176 1.00 93.88 89 MET A N 1
ATOM 672 C CA . MET A 1 89 ? 20.451 4.024 -56.016 1.00 93.88 89 MET A CA 1
ATOM 673 C C . MET A 1 89 ? 19.359 3.332 -55.193 1.00 93.88 89 MET A C 1
ATOM 675 O O . MET A 1 89 ? 18.573 4.023 -54.554 1.00 93.88 89 MET A O 1
ATOM 679 N N . VAL A 1 90 ? 19.315 1.997 -55.174 1.00 94.25 90 VAL A N 1
ATOM 680 C CA . VAL A 1 90 ? 18.351 1.233 -54.363 1.00 94.25 90 VAL A CA 1
ATOM 681 C C . VAL A 1 90 ? 18.943 0.844 -53.007 1.00 94.25 90 VAL A C 1
ATOM 683 O O . VAL A 1 90 ? 18.278 0.975 -51.982 1.00 94.25 90 VAL A O 1
ATOM 686 N N . ALA A 1 91 ? 20.201 0.401 -52.967 1.00 94.00 91 ALA A N 1
ATOM 687 C CA . ALA A 1 91 ? 20.829 -0.075 -51.736 1.00 94.00 91 ALA A CA 1
ATOM 688 C C . ALA A 1 91 ? 21.112 1.056 -50.733 1.00 94.00 91 ALA A C 1
ATOM 690 O O . ALA A 1 91 ? 20.886 0.885 -49.535 1.00 94.00 91 ALA A O 1
ATOM 691 N N . ALA A 1 92 ? 21.568 2.222 -51.204 1.00 95.56 92 ALA A N 1
ATOM 692 C CA . ALA A 1 92 ? 21.889 3.357 -50.343 1.00 95.56 92 ALA A CA 1
ATOM 693 C C . ALA A 1 92 ? 20.687 3.870 -49.521 1.00 95.56 92 ALA A C 1
ATOM 695 O O . ALA A 1 92 ? 20.832 3.980 -48.303 1.00 95.56 92 ALA A O 1
ATOM 696 N N . PRO A 1 93 ? 19.495 4.147 -50.096 1.00 97.06 93 PRO A N 1
ATOM 697 C CA . PRO A 1 93 ? 18.360 4.616 -49.303 1.00 97.06 93 PRO A CA 1
ATOM 698 C C . PRO A 1 93 ? 17.853 3.555 -48.326 1.00 97.06 93 PRO A C 1
ATOM 700 O O . PRO A 1 93 ? 17.484 3.906 -47.209 1.00 97.06 93 PRO A O 1
ATOM 703 N N . VAL A 1 94 ? 17.885 2.268 -48.694 1.00 96.88 94 VAL A N 1
ATOM 704 C CA . VAL A 1 94 ? 17.527 1.171 -47.777 1.00 96.88 94 VAL A CA 1
ATOM 705 C C . VAL A 1 94 ? 18.481 1.139 -46.587 1.00 96.88 94 VAL A C 1
ATOM 707 O O . VAL A 1 94 ? 18.039 1.054 -45.443 1.00 96.88 94 VAL A O 1
ATOM 710 N N . PHE A 1 95 ? 19.783 1.270 -46.835 1.00 96.75 95 PHE A N 1
ATOM 711 C CA . PHE A 1 95 ? 20.785 1.307 -45.777 1.00 96.75 95 PHE A CA 1
ATOM 712 C C . PHE A 1 95 ? 20.616 2.531 -44.864 1.00 96.75 95 PHE A C 1
ATOM 714 O O . PHE A 1 95 ? 20.634 2.395 -43.642 1.00 96.75 95 PHE A O 1
ATOM 721 N N . ILE A 1 96 ? 20.371 3.715 -45.436 1.00 97.38 96 ILE A N 1
ATOM 722 C CA . ILE A 1 96 ? 20.097 4.944 -44.675 1.00 97.38 96 ILE A CA 1
ATOM 723 C C . ILE A 1 96 ? 18.826 4.789 -43.832 1.00 97.38 96 ILE A C 1
ATOM 725 O O . ILE A 1 96 ? 18.833 5.129 -42.649 1.00 97.38 96 ILE A O 1
ATOM 729 N N . ALA A 1 97 ? 17.752 4.240 -44.404 1.00 97.31 97 ALA A N 1
ATOM 730 C CA . ALA A 1 97 ? 16.507 3.985 -43.687 1.00 97.31 97 ALA A CA 1
ATOM 731 C C . ALA A 1 97 ? 16.709 2.986 -42.538 1.00 97.31 97 ALA A C 1
ATOM 733 O O . ALA A 1 97 ? 16.186 3.198 -41.446 1.00 97.31 97 ALA A O 1
ATOM 734 N N . MET A 1 98 ? 17.516 1.941 -42.746 1.00 97.75 98 MET A N 1
ATOM 735 C CA . MET A 1 98 ? 17.862 0.972 -41.707 1.00 97.75 98 MET A CA 1
ATOM 736 C C . MET A 1 98 ? 18.647 1.627 -40.563 1.00 97.75 98 MET A C 1
ATOM 738 O O . MET A 1 98 ? 18.320 1.410 -39.398 1.00 97.75 98 MET A O 1
ATOM 742 N N . LEU A 1 99 ? 19.635 2.476 -40.868 1.00 98.12 99 LEU A N 1
ATOM 743 C CA . LEU A 1 99 ? 20.375 3.226 -39.848 1.00 98.12 99 LEU A CA 1
ATOM 744 C C . LEU A 1 99 ? 19.473 4.197 -39.079 1.00 98.12 99 LEU A C 1
ATOM 746 O O . LEU A 1 99 ? 19.560 4.270 -37.852 1.00 98.12 99 LEU A O 1
ATOM 750 N N . ALA A 1 100 ? 18.583 4.905 -39.777 1.00 97.81 100 ALA A N 1
ATOM 751 C CA . ALA A 1 100 ? 17.613 5.798 -39.154 1.00 97.81 100 ALA A CA 1
ATOM 752 C C . ALA A 1 100 ? 16.653 5.032 -38.230 1.00 97.81 100 ALA A C 1
ATOM 754 O O . ALA A 1 100 ? 16.403 5.473 -37.109 1.00 97.81 100 ALA A O 1
ATOM 755 N N . LEU A 1 101 ? 16.173 3.859 -38.658 1.00 98.00 101 LEU A N 1
ATOM 756 C CA . LEU A 1 101 ? 15.311 2.992 -37.857 1.00 98.00 101 LEU A CA 1
ATOM 757 C C . LEU A 1 101 ? 16.037 2.469 -36.612 1.00 98.00 101 LEU A C 1
ATOM 759 O O . LEU A 1 101 ? 15.477 2.523 -35.520 1.00 98.00 101 LEU A O 1
ATOM 763 N N . CYS A 1 102 ? 17.287 2.020 -36.747 1.00 98.00 102 CYS A N 1
ATOM 764 C CA . CYS A 1 102 ? 18.111 1.598 -35.613 1.00 98.00 102 CYS A CA 1
ATOM 765 C C . CYS A 1 102 ? 18.339 2.747 -34.622 1.00 98.00 102 CYS A C 1
ATOM 767 O O . CYS A 1 102 ? 18.163 2.563 -33.419 1.00 98.00 102 CYS A O 1
ATOM 769 N N . GLY A 1 103 ? 18.675 3.945 -35.111 1.00 97.75 103 GLY A N 1
ATOM 770 C CA . GLY A 1 103 ? 18.837 5.131 -34.268 1.00 97.75 103 GLY A CA 1
ATOM 771 C C . GLY A 1 103 ? 17.546 5.508 -33.538 1.00 97.75 103 GLY A C 1
ATOM 772 O O . GLY A 1 103 ? 17.567 5.777 -32.336 1.00 97.75 103 GLY A O 1
ATOM 773 N N . TRP A 1 104 ? 16.409 5.457 -34.236 1.00 98.00 104 TRP A N 1
ATOM 774 C CA . TRP A 1 104 ? 15.091 5.689 -33.646 1.00 98.00 104 TRP A CA 1
ATOM 775 C C . TRP A 1 104 ? 14.746 4.645 -32.577 1.00 98.00 104 TRP A C 1
ATOM 777 O O . TRP A 1 104 ? 14.316 5.017 -31.486 1.00 98.00 104 TRP A O 1
ATOM 787 N N . ALA A 1 105 ? 14.999 3.360 -32.841 1.00 97.50 105 ALA A N 1
ATOM 788 C CA . ALA A 1 105 ? 14.763 2.276 -31.890 1.00 97.50 105 ALA A CA 1
ATOM 789 C C . ALA A 1 105 ? 15.615 2.431 -30.619 1.00 97.50 105 ALA A C 1
ATOM 791 O O . ALA A 1 105 ? 15.091 2.322 -29.512 1.00 97.50 105 ALA A O 1
ATOM 792 N N . ILE A 1 106 ? 16.904 2.764 -30.758 1.00 97.38 106 ILE A N 1
ATOM 793 C CA . ILE A 1 106 ? 17.792 3.036 -29.616 1.00 97.38 106 ILE A CA 1
ATOM 794 C C . ILE A 1 106 ? 17.277 4.234 -28.809 1.00 97.38 106 ILE A C 1
ATOM 796 O O . ILE A 1 106 ? 17.182 4.161 -27.584 1.00 97.38 106 ILE A O 1
ATOM 800 N N . MET A 1 107 ? 16.888 5.325 -29.478 1.00 96.94 107 MET A N 1
ATOM 801 C CA . MET A 1 107 ? 16.345 6.507 -28.803 1.00 96.94 107 MET A CA 1
ATOM 802 C C . MET A 1 107 ? 15.042 6.190 -28.054 1.00 96.94 107 MET A C 1
ATOM 804 O O . MET A 1 107 ? 14.835 6.680 -26.942 1.00 96.94 107 MET A O 1
ATOM 808 N N . LEU A 1 108 ? 14.169 5.368 -28.642 1.00 96.69 108 LEU A N 1
ATOM 809 C CA . LEU A 1 108 ? 12.920 4.926 -28.027 1.00 96.69 108 LEU A CA 1
ATOM 810 C C . LEU A 1 108 ? 13.178 4.083 -26.772 1.00 96.69 108 LEU A C 1
ATOM 812 O O . LEU A 1 108 ? 12.569 4.343 -25.735 1.00 96.69 108 LEU A O 1
ATOM 816 N N . LEU A 1 109 ? 14.109 3.128 -26.845 1.00 96.75 109 LEU A N 1
ATOM 817 C CA . LEU A 1 109 ? 14.497 2.297 -25.703 1.00 96.75 109 LEU A CA 1
ATOM 818 C C . LEU A 1 109 ? 15.069 3.147 -24.564 1.00 96.75 109 LEU A C 1
ATOM 820 O O . LEU A 1 109 ? 14.620 3.021 -23.427 1.00 96.75 109 LEU A O 1
ATOM 824 N N . MET A 1 110 ? 15.962 4.091 -24.875 1.00 96.44 110 MET A N 1
ATOM 825 C CA . MET A 1 110 ? 16.512 5.013 -23.876 1.00 96.44 110 MET A CA 1
ATOM 826 C C . MET A 1 110 ? 15.431 5.884 -23.223 1.00 96.44 110 MET A C 1
ATOM 828 O O . MET A 1 110 ? 15.475 6.125 -22.018 1.00 96.44 110 MET A O 1
ATOM 832 N N . ARG A 1 111 ? 14.444 6.368 -23.991 1.00 95.81 111 ARG A N 1
ATOM 833 C CA . ARG A 1 111 ? 13.307 7.123 -23.433 1.00 95.81 111 ARG A CA 1
ATOM 834 C C . ARG A 1 111 ? 12.468 6.262 -22.495 1.00 95.81 111 ARG A C 1
ATOM 836 O O . ARG A 1 111 ? 12.075 6.732 -21.431 1.00 95.81 111 ARG A O 1
ATOM 843 N N . HIS A 1 112 ? 12.213 5.017 -22.882 1.00 95.19 112 HIS A N 1
ATOM 844 C CA . HIS A 1 112 ? 11.442 4.084 -22.073 1.00 95.19 112 HIS A CA 1
ATOM 845 C C . HIS A 1 112 ? 12.164 3.745 -20.761 1.00 95.19 112 HIS A C 1
ATOM 847 O O . HIS A 1 112 ? 11.549 3.780 -19.699 1.00 95.19 112 HIS A O 1
ATOM 853 N N . GLU A 1 113 ? 13.474 3.495 -20.803 1.00 95.75 113 GLU A N 1
ATOM 854 C CA . GLU A 1 113 ? 14.276 3.264 -19.596 1.00 95.75 113 GLU A CA 1
ATOM 855 C C . GLU A 1 113 ? 14.297 4.478 -18.665 1.00 95.75 113 GLU A C 1
ATOM 857 O O . GLU A 1 113 ? 14.081 4.318 -17.465 1.00 95.75 113 GLU A O 1
ATOM 862 N N . ARG A 1 114 ? 14.467 5.695 -19.202 1.00 94.31 114 ARG A N 1
ATOM 863 C CA . ARG A 1 114 ? 14.414 6.929 -18.398 1.00 94.31 114 ARG A CA 1
ATOM 864 C C . ARG A 1 114 ? 13.068 7.106 -17.708 1.00 94.31 114 ARG A C 1
ATOM 866 O O . ARG A 1 114 ? 13.037 7.321 -16.504 1.00 94.31 114 ARG A O 1
ATOM 873 N N . SER A 1 115 ? 11.967 6.945 -18.442 1.00 91.81 115 SER A N 1
ATOM 874 C CA . SER A 1 115 ? 10.624 7.068 -17.868 1.00 91.81 115 SER A CA 1
ATOM 875 C C . SER A 1 115 ? 10.368 6.022 -16.778 1.00 91.81 115 SER A C 1
ATOM 877 O O . SER A 1 115 ? 9.781 6.339 -15.745 1.00 91.81 115 SER A O 1
ATOM 879 N N . ARG A 1 116 ? 10.860 4.787 -16.954 1.00 93.81 116 ARG A N 1
ATOM 880 C CA . ARG A 1 116 ? 10.778 3.753 -15.911 1.00 93.81 116 ARG A CA 1
ATOM 881 C C . ARG A 1 116 ? 11.597 4.112 -14.676 1.00 93.81 116 ARG A C 1
ATOM 883 O O . ARG A 1 116 ? 11.098 3.922 -13.571 1.00 93.81 116 ARG A O 1
ATOM 890 N N . ALA A 1 117 ? 12.812 4.624 -14.853 1.00 94.19 117 ALA A N 1
ATOM 891 C CA . ALA A 1 117 ? 13.659 5.049 -13.745 1.00 94.19 117 ALA A CA 1
ATOM 892 C C . ALA A 1 117 ? 13.033 6.225 -12.976 1.00 94.19 117 ALA A C 1
ATOM 894 O O . ALA A 1 117 ? 12.957 6.183 -11.752 1.00 94.19 117 ALA A O 1
ATOM 895 N N . GLU A 1 118 ? 12.509 7.231 -13.679 1.00 93.31 118 GLU A N 1
ATOM 896 C CA . GLU A 1 118 ? 11.788 8.360 -13.075 1.00 93.31 118 GLU A CA 1
ATOM 897 C C . GLU A 1 118 ? 10.557 7.893 -12.292 1.00 93.31 118 GLU A C 1
ATOM 899 O O . GLU A 1 118 ? 10.350 8.318 -11.156 1.00 93.31 118 GLU A O 1
ATOM 904 N N . LEU A 1 119 ? 9.770 6.970 -12.857 1.00 90.50 119 LEU A N 1
ATOM 905 C CA . LEU A 1 119 ? 8.610 6.401 -12.176 1.00 90.50 119 LEU A CA 1
ATOM 906 C C . LEU A 1 119 ? 9.013 5.621 -10.919 1.00 90.50 119 LEU A C 1
ATOM 908 O O . LEU A 1 119 ? 8.342 5.729 -9.896 1.00 90.50 119 LEU A O 1
ATOM 912 N N . GLN A 1 120 ? 10.102 4.851 -10.973 1.00 89.00 120 GLN A N 1
ATOM 913 C CA . GLN A 1 120 ? 10.615 4.129 -9.807 1.00 89.00 120 GLN A CA 1
ATOM 914 C C . GLN A 1 120 ? 11.070 5.083 -8.702 1.00 89.00 120 GLN A C 1
ATOM 916 O O . GLN A 1 120 ? 10.679 4.895 -7.553 1.00 89.00 120 GLN A O 1
ATOM 921 N N . VAL A 1 121 ? 11.816 6.136 -9.049 1.00 91.81 121 VAL A N 1
ATOM 922 C CA . VAL A 1 121 ? 12.231 7.168 -8.089 1.00 91.81 121 VAL A CA 1
ATOM 923 C C . VAL A 1 121 ? 11.011 7.861 -7.480 1.00 91.81 121 VAL A C 1
ATOM 925 O O . VAL A 1 121 ? 10.945 8.020 -6.264 1.00 91.81 121 VAL A O 1
ATOM 928 N N . ALA A 1 122 ? 10.015 8.224 -8.292 1.00 82.62 122 ALA A N 1
ATOM 929 C CA . ALA A 1 122 ? 8.782 8.833 -7.803 1.00 82.62 122 ALA A CA 1
ATOM 930 C C . ALA A 1 122 ? 8.008 7.892 -6.863 1.00 82.62 122 ALA A C 1
ATOM 932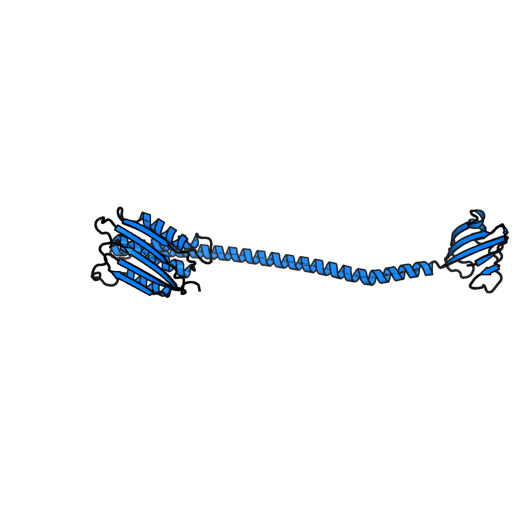 O O . ALA A 1 122 ? 7.524 8.330 -5.822 1.00 82.62 122 ALA A O 1
ATOM 933 N N . LEU A 1 123 ? 7.920 6.598 -7.188 1.00 81.31 123 LEU A N 1
ATOM 934 C CA . LEU A 1 123 ? 7.296 5.590 -6.324 1.00 81.31 123 LEU A CA 1
ATOM 935 C C . LEU A 1 123 ? 8.024 5.458 -4.984 1.00 81.31 123 LEU A C 1
ATOM 937 O O . LEU A 1 123 ? 7.376 5.378 -3.942 1.00 81.31 123 LEU A O 1
ATOM 941 N N . GLU A 1 124 ? 9.353 5.445 -4.997 1.00 80.56 124 GLU A N 1
ATOM 942 C CA . GLU A 1 124 ? 10.164 5.329 -3.787 1.00 80.56 124 GLU A CA 1
ATOM 943 C C . GLU A 1 124 ? 10.063 6.583 -2.907 1.00 80.56 124 GLU A C 1
ATOM 945 O O . GLU A 1 124 ? 9.853 6.476 -1.699 1.00 80.56 124 GLU A O 1
ATOM 950 N N . GLN A 1 125 ? 10.095 7.774 -3.512 1.00 82.19 125 GLN A N 1
ATOM 951 C CA . GLN A 1 125 ? 9.831 9.036 -2.815 1.00 82.19 125 GLN A CA 1
ATOM 952 C C . GLN A 1 125 ? 8.436 9.052 -2.189 1.00 82.19 125 GLN A C 1
ATOM 954 O O . GLN A 1 125 ? 8.283 9.440 -1.032 1.00 82.19 125 GLN A O 1
ATOM 959 N N . ASN A 1 126 ? 7.421 8.595 -2.927 1.00 73.75 126 ASN A N 1
ATOM 960 C CA . ASN A 1 126 ? 6.055 8.535 -2.422 1.00 73.75 126 ASN A CA 1
ATOM 961 C C . ASN A 1 126 ? 5.959 7.569 -1.228 1.00 73.75 126 ASN A C 1
ATOM 963 O O . ASN A 1 126 ? 5.404 7.923 -0.192 1.00 73.75 126 ASN A O 1
ATOM 967 N N . ARG A 1 127 ? 6.599 6.392 -1.308 1.00 72.00 127 ARG A N 1
ATOM 968 C CA . ARG A 1 127 ? 6.701 5.444 -0.182 1.00 72.00 127 ARG A CA 1
ATOM 969 C C . ARG A 1 127 ? 7.360 6.063 1.052 1.00 72.00 127 ARG A C 1
ATOM 971 O O . ARG A 1 127 ? 6.822 5.908 2.146 1.00 72.00 127 ARG A O 1
ATOM 978 N N . MET A 1 128 ? 8.473 6.783 0.895 1.00 72.12 128 MET A N 1
ATOM 979 C CA . MET A 1 128 ? 9.132 7.467 2.018 1.00 72.12 128 MET A CA 1
ATOM 980 C C . MET A 1 128 ? 8.239 8.546 2.640 1.00 72.12 128 MET A C 1
ATOM 982 O O . MET A 1 128 ? 8.136 8.626 3.863 1.00 72.12 128 MET A O 1
ATOM 986 N N . LEU A 1 129 ? 7.560 9.354 1.817 1.00 70.00 129 LEU A N 1
ATOM 987 C CA . LEU A 1 129 ? 6.616 10.366 2.300 1.00 70.00 129 LEU A CA 1
ATOM 988 C C . LEU A 1 129 ? 5.482 9.731 3.109 1.00 70.00 129 LEU A C 1
ATOM 990 O O . LEU A 1 129 ? 5.134 10.231 4.178 1.00 70.00 129 LEU A O 1
ATOM 994 N N . PHE A 1 130 ? 4.943 8.605 2.642 1.00 65.25 130 PHE A N 1
ATOM 995 C CA . PHE A 1 130 ? 3.918 7.872 3.380 1.00 65.25 130 PHE A CA 1
ATOM 996 C C . PHE A 1 130 ? 4.439 7.300 4.701 1.00 65.25 130 PHE A C 1
ATOM 998 O O . PHE A 1 130 ? 3.766 7.445 5.721 1.00 65.25 130 PHE A O 1
ATOM 1005 N N . GLN A 1 131 ? 5.642 6.719 4.725 1.00 66.12 131 GLN A N 1
ATOM 1006 C CA . GLN A 1 131 ? 6.265 6.255 5.971 1.00 66.12 131 GLN A CA 1
ATOM 1007 C C . GLN A 1 131 ? 6.446 7.400 6.978 1.00 66.12 131 GLN A C 1
ATOM 1009 O O . GLN A 1 131 ? 6.121 7.247 8.156 1.00 66.12 131 GLN A O 1
ATOM 1014 N N . GLU A 1 132 ? 6.896 8.569 6.521 1.00 73.56 132 GLU A N 1
ATOM 1015 C CA . GLU A 1 132 ? 7.062 9.759 7.360 1.00 73.56 132 GLU A CA 1
ATOM 1016 C C . GLU A 1 132 ? 5.720 10.259 7.919 1.00 73.56 132 GLU A C 1
ATOM 1018 O O . GLU A 1 132 ? 5.621 10.576 9.107 1.00 73.56 132 GLU A O 1
ATOM 1023 N N . ILE A 1 133 ? 4.658 10.280 7.103 1.00 70.50 133 ILE A N 1
ATOM 1024 C CA . ILE A 1 133 ? 3.299 10.582 7.580 1.00 70.50 133 ILE A CA 1
ATOM 1025 C C . ILE A 1 133 ? 2.902 9.592 8.675 1.00 70.50 133 ILE A C 1
ATOM 1027 O O . ILE A 1 133 ? 2.399 10.008 9.719 1.00 70.50 133 ILE A O 1
ATOM 1031 N N . HIS A 1 134 ? 3.185 8.303 8.489 1.00 61.91 134 HIS A N 1
ATOM 1032 C CA . HIS A 1 134 ? 2.858 7.264 9.463 1.00 61.91 134 HIS A CA 1
ATOM 1033 C C . HIS A 1 134 ? 3.546 7.478 10.804 1.00 61.91 134 HIS A C 1
ATOM 1035 O O . HIS A 1 134 ? 2.910 7.456 11.864 1.00 61.91 134 HIS A O 1
ATOM 1041 N N . HIS A 1 135 ? 4.849 7.751 10.749 1.00 61.78 135 HIS A N 1
ATOM 1042 C CA . HIS A 1 135 ? 5.645 8.099 11.916 1.00 61.78 135 HIS A CA 1
ATOM 1043 C C . HIS A 1 135 ? 5.095 9.345 12.614 1.00 61.78 135 HIS A C 1
ATOM 1045 O O . HIS A 1 135 ? 4.969 9.355 13.840 1.00 61.78 135 HIS A O 1
ATOM 1051 N N . ARG A 1 136 ? 4.681 10.368 11.859 1.00 68.12 136 ARG A N 1
ATOM 1052 C CA . ARG A 1 136 ? 4.062 11.577 12.420 1.00 68.12 136 ARG A CA 1
ATOM 1053 C C . ARG A 1 136 ? 2.709 11.308 13.058 1.00 68.12 136 ARG A C 1
ATOM 1055 O O . ARG A 1 136 ? 2.464 11.819 14.146 1.00 68.12 136 ARG A O 1
ATOM 1062 N N . VAL A 1 137 ? 1.849 10.495 12.447 1.00 68.38 137 VAL A N 1
ATOM 1063 C CA . VAL A 1 137 ? 0.552 10.123 13.034 1.00 68.38 137 VAL A CA 1
ATOM 1064 C C . VAL A 1 137 ? 0.769 9.390 14.355 1.00 68.38 137 VAL A C 1
ATOM 1066 O O . VAL A 1 137 ? 0.171 9.765 15.363 1.00 68.38 137 VAL A O 1
ATOM 1069 N N . LYS A 1 138 ? 1.692 8.423 14.396 1.00 58.59 138 LYS A N 1
ATOM 1070 C CA . LYS A 1 138 ? 2.074 7.732 15.635 1.00 58.59 138 LYS A CA 1
ATOM 1071 C C . LYS A 1 138 ? 2.579 8.708 16.703 1.00 58.59 138 LYS A C 1
ATOM 1073 O O . LYS A 1 138 ? 2.119 8.652 17.844 1.00 58.59 138 LYS A O 1
ATOM 1078 N N . ASN A 1 139 ? 3.476 9.623 16.338 1.00 60.69 139 ASN A N 1
ATOM 1079 C CA . ASN A 1 139 ? 4.019 10.625 17.258 1.00 60.69 139 ASN A CA 1
ATOM 1080 C C . ASN A 1 139 ? 2.924 11.567 17.787 1.00 60.69 139 ASN A C 1
ATOM 1082 O O . ASN A 1 139 ? 2.864 11.835 18.987 1.00 60.69 139 ASN A O 1
ATOM 1086 N N . ASN A 1 140 ? 2.008 12.007 16.922 1.00 65.12 140 ASN A N 1
ATOM 1087 C CA . ASN A 1 140 ? 0.886 12.868 17.294 1.00 65.12 140 ASN A CA 1
ATOM 1088 C C . ASN A 1 140 ? -0.075 12.150 18.247 1.00 65.12 140 ASN A C 1
ATOM 1090 O O . ASN A 1 140 ? -0.474 12.717 19.262 1.00 65.12 140 ASN A O 1
ATOM 1094 N N . LEU A 1 141 ? -0.404 10.883 17.980 1.00 68.62 141 LEU A N 1
ATOM 1095 C CA . LEU A 1 141 ? -1.222 10.067 18.879 1.00 68.62 141 LEU A CA 1
ATOM 1096 C C . LEU A 1 141 ? -0.551 9.905 20.253 1.00 68.62 141 LEU A C 1
ATOM 1098 O O . LEU A 1 141 ? -1.197 10.092 21.285 1.00 68.62 141 LEU A O 1
ATOM 1102 N N . GLN A 1 142 ? 0.760 9.654 20.300 1.00 55.66 142 GLN A N 1
ATOM 1103 C CA . GLN A 1 142 ? 1.516 9.598 21.559 1.00 55.66 142 GLN A CA 1
ATOM 1104 C C . GLN A 1 142 ? 1.521 10.937 22.315 1.00 55.66 142 GLN A C 1
ATOM 1106 O O . GLN A 1 142 ? 1.379 10.959 23.544 1.00 55.66 142 GLN A O 1
ATOM 1111 N N . GLN A 1 143 ? 1.640 12.059 21.604 1.00 52.78 143 GLN A N 1
ATOM 1112 C CA . GLN A 1 143 ? 1.584 13.394 22.197 1.00 52.78 143 GLN A CA 1
ATOM 1113 C C . GLN A 1 143 ? 0.195 13.694 22.778 1.00 52.78 143 GLN A C 1
ATOM 1115 O O . GLN A 1 143 ? 0.092 14.128 23.926 1.00 52.78 143 GLN A O 1
ATOM 1120 N N . VAL A 1 144 ? -0.875 13.383 22.041 1.00 59.19 144 VAL A N 1
ATOM 1121 C CA . VAL A 1 144 ? -2.261 13.517 22.519 1.00 59.19 144 VAL A CA 1
ATOM 1122 C C . VAL A 1 144 ? -2.493 12.641 23.753 1.00 59.19 144 VAL A C 1
ATOM 1124 O O . VAL A 1 144 ? -3.044 13.117 24.745 1.00 59.19 144 VAL A O 1
ATOM 1127 N N . SER A 1 145 ? -2.001 11.397 23.757 1.00 56.12 145 SER A N 1
ATOM 1128 C CA . SER A 1 145 ? -2.063 10.520 24.936 1.00 56.12 145 SER A CA 1
ATOM 1129 C C . SER A 1 145 ? -1.372 11.140 26.157 1.00 56.12 145 SER A C 1
ATOM 1131 O O . SER A 1 145 ? -1.895 11.086 27.271 1.00 56.12 145 SER A O 1
ATOM 1133 N N . SER A 1 146 ? -0.221 11.782 25.950 1.00 57.22 146 SER A N 1
ATOM 1134 C CA . SER A 1 146 ? 0.543 12.439 27.016 1.00 57.22 146 SER A CA 1
ATOM 1135 C C . SER A 1 146 ? -0.185 13.665 27.580 1.00 57.22 146 SER A C 1
ATOM 1137 O O . SER A 1 146 ? -0.215 13.856 28.794 1.00 57.22 146 SER A O 1
ATOM 1139 N N . LEU A 1 147 ? -0.848 14.454 26.730 1.00 58.50 147 LEU A N 1
ATOM 1140 C CA . LEU A 1 147 ? -1.680 15.584 27.159 1.00 58.50 147 LEU A CA 1
ATOM 1141 C C . LEU A 1 147 ? -2.917 15.130 27.949 1.00 58.50 147 LEU A C 1
ATOM 1143 O O . LEU A 1 147 ? -3.266 15.745 28.955 1.00 58.50 147 LEU A O 1
ATOM 1147 N N . ILE A 1 148 ? -3.548 14.021 27.554 1.00 62.25 148 ILE A N 1
ATOM 1148 C CA . ILE A 1 148 ? -4.690 13.446 28.284 1.00 62.25 148 ILE A CA 1
ATOM 1149 C C . ILE A 1 148 ? -4.272 12.953 29.675 1.00 62.25 148 ILE A C 1
ATOM 1151 O O . ILE A 1 148 ? -5.001 13.163 30.647 1.00 62.25 148 ILE A O 1
ATOM 1155 N N . LYS A 1 149 ? -3.074 12.364 29.812 1.00 58.06 149 LYS A N 1
ATOM 1156 C CA . LYS A 1 149 ? -2.516 12.002 31.129 1.00 58.06 149 LYS A CA 1
ATOM 1157 C C . LYS A 1 149 ? -2.424 13.216 32.062 1.00 58.06 149 LYS A C 1
ATOM 1159 O O . LYS A 1 149 ? -2.690 13.077 33.258 1.00 58.06 149 LYS A O 1
ATOM 1164 N N . LEU A 1 150 ? -2.113 14.394 31.515 1.00 58.41 150 LEU A N 1
ATOM 1165 C CA . LEU A 1 150 ? -1.944 15.649 32.254 1.00 58.41 150 LEU A CA 1
ATOM 1166 C C . LEU A 1 150 ? -3.259 16.389 32.567 1.00 58.41 150 LEU A C 1
ATOM 1168 O O . LEU A 1 150 ? -3.288 17.164 33.520 1.00 58.41 150 LEU A O 1
ATOM 1172 N N . GLN A 1 151 ? -4.352 16.158 31.827 1.00 57.66 151 GLN A N 1
ATOM 1173 C CA . GLN A 1 151 ? -5.648 16.805 32.107 1.00 57.66 151 GLN A CA 1
ATOM 1174 C C . GLN A 1 151 ? -6.172 16.457 33.507 1.00 57.66 151 GLN A C 1
ATOM 1176 O O . GLN A 1 151 ? -5.963 15.353 33.983 1.00 57.66 151 GLN A O 1
ATOM 1181 N N . GLN A 1 152 ? -6.907 17.333 34.192 1.00 52.53 152 GLN A N 1
ATOM 1182 C CA . GLN A 1 152 ? -7.573 16.965 35.452 1.00 52.53 152 GLN A CA 1
ATOM 1183 C C . GLN A 1 152 ? -8.916 16.274 35.166 1.00 52.53 152 GLN A C 1
ATOM 1185 O O . GLN A 1 152 ? -9.978 16.876 35.262 1.00 52.53 152 GLN A O 1
ATOM 1190 N N . ALA A 1 153 ? -8.857 15.004 34.765 1.00 61.16 153 ALA A N 1
ATOM 1191 C CA . ALA A 1 153 ? -10.018 14.136 34.559 1.00 61.16 153 ALA A CA 1
ATOM 1192 C C . ALA A 1 153 ? -9.992 12.943 35.540 1.00 61.16 153 ALA A C 1
ATOM 1194 O O . ALA A 1 153 ? -8.906 12.571 36.004 1.00 61.16 153 ALA A O 1
ATOM 1195 N N . PRO A 1 154 ? -11.143 12.314 35.853 1.00 66.62 154 PRO A N 1
ATOM 1196 C CA . PRO A 1 154 ? -11.188 11.104 36.675 1.00 66.62 154 PRO A CA 1
ATOM 1197 C C . PRO A 1 154 ? -10.269 10.017 36.099 1.00 66.62 154 PRO A C 1
ATOM 1199 O O . PRO A 1 154 ? -10.293 9.779 34.891 1.00 66.62 154 PRO A O 1
ATOM 1202 N N . GLN A 1 155 ? -9.479 9.339 36.942 1.00 62.78 155 GLN A N 1
ATOM 1203 C CA . GLN A 1 155 ? -8.462 8.375 36.479 1.00 62.78 155 GLN A CA 1
ATOM 1204 C C . GLN A 1 155 ? -9.032 7.291 35.548 1.00 62.78 155 GLN A C 1
ATOM 1206 O O . GLN A 1 155 ? -8.463 7.019 34.496 1.00 62.78 155 GLN A O 1
ATOM 1211 N N . GLY A 1 156 ? -10.230 6.777 35.845 1.00 61.47 156 GLY A N 1
ATOM 1212 C CA . GLY A 1 156 ? -10.893 5.786 34.991 1.00 61.47 156 GLY A CA 1
ATOM 1213 C C . GLY A 1 156 ? -11.259 6.282 33.584 1.00 61.47 156 GLY A C 1
ATOM 1214 O O . GLY A 1 156 ? -11.363 5.469 32.673 1.00 61.47 156 GLY A O 1
ATOM 1215 N N . MET A 1 157 ? -11.428 7.594 33.377 1.00 62.94 157 MET A N 1
ATOM 1216 C CA . MET A 1 157 ? -11.692 8.188 32.057 1.00 62.94 157 MET A CA 1
ATOM 1217 C C . MET A 1 157 ? -10.398 8.398 31.259 1.00 62.94 157 MET A C 1
ATOM 1219 O O . MET A 1 157 ? -10.385 8.207 30.042 1.00 62.94 157 MET A O 1
ATOM 1223 N N . LYS A 1 158 ? -9.298 8.750 31.938 1.00 63.44 158 LYS A N 1
ATOM 1224 C CA . LYS A 1 158 ? -7.974 8.881 31.313 1.00 63.44 158 LYS A CA 1
ATOM 1225 C C . LYS A 1 158 ? -7.455 7.547 30.804 1.00 63.44 158 LYS A C 1
ATOM 1227 O O . LYS A 1 158 ? -7.001 7.475 29.667 1.00 63.44 158 LYS A O 1
ATOM 1232 N N . ASP A 1 159 ? -7.550 6.507 31.626 1.00 64.50 159 ASP A N 1
ATOM 1233 C CA . ASP A 1 159 ? -7.080 5.171 31.264 1.00 64.50 159 ASP A CA 1
ATOM 1234 C C . ASP A 1 159 ? -7.829 4.627 30.044 1.00 64.50 159 ASP A C 1
ATOM 1236 O O . ASP A 1 159 ? -7.216 4.030 29.159 1.00 64.50 159 ASP A O 1
ATOM 1240 N N . ASP A 1 160 ? -9.133 4.899 29.947 1.00 63.53 160 ASP A N 1
ATOM 1241 C CA . ASP A 1 160 ? -9.958 4.523 28.795 1.00 63.53 160 ASP A CA 1
ATOM 1242 C C . ASP A 1 160 ? -9.500 5.250 27.516 1.00 63.53 160 ASP A C 1
ATOM 1244 O O . ASP A 1 160 ? -9.299 4.623 26.477 1.00 63.53 160 ASP A O 1
ATOM 1248 N N . LEU A 1 161 ? -9.246 6.562 27.592 1.00 65.88 161 LEU A N 1
ATOM 1249 C CA . LEU A 1 161 ? -8.741 7.363 26.469 1.00 65.88 161 LEU A CA 1
ATOM 1250 C C . LEU A 1 161 ? -7.333 6.940 26.024 1.00 65.88 161 LEU A C 1
ATOM 1252 O O . LEU A 1 161 ? -7.062 6.843 24.828 1.00 65.88 161 LEU A O 1
ATOM 1256 N N . ILE A 1 162 ? -6.435 6.657 26.969 1.00 66.75 162 ILE A N 1
ATOM 1257 C CA . ILE A 1 162 ? -5.065 6.213 26.680 1.00 66.75 162 ILE A CA 1
ATOM 1258 C C . ILE A 1 162 ? -5.080 4.836 26.012 1.00 66.75 162 ILE A C 1
ATOM 1260 O O . ILE A 1 162 ? -4.383 4.642 25.015 1.00 66.75 162 ILE A O 1
ATOM 1264 N N . ARG A 1 163 ? -5.897 3.900 26.514 1.00 66.12 163 ARG A N 1
ATOM 1265 C CA . ARG A 1 163 ? -6.071 2.570 25.911 1.00 66.12 163 ARG A CA 1
ATOM 1266 C C . ARG A 1 163 ? -6.608 2.664 24.485 1.00 66.12 163 ARG A C 1
ATOM 1268 O O . ARG A 1 163 ? -6.103 1.967 23.612 1.00 66.12 163 ARG A O 1
ATOM 1275 N N . ARG A 1 164 ? -7.553 3.570 24.217 1.00 66.12 164 ARG A N 1
ATOM 1276 C CA . ARG A 1 164 ? -8.086 3.809 22.863 1.00 66.12 164 ARG A CA 1
ATOM 1277 C C . ARG A 1 164 ? -7.039 4.361 21.905 1.00 66.12 164 ARG A C 1
ATOM 1279 O O . ARG A 1 164 ? -6.942 3.881 20.784 1.00 66.12 164 ARG A O 1
ATOM 1286 N N . ILE A 1 165 ? -6.226 5.322 22.341 1.00 68.12 165 ILE A N 1
ATOM 1287 C CA . ILE A 1 165 ? -5.145 5.877 21.512 1.00 68.12 165 ILE A CA 1
ATOM 1288 C C . ILE A 1 165 ? -4.071 4.820 21.219 1.00 68.12 165 ILE A C 1
ATOM 1290 O O . ILE A 1 165 ? -3.550 4.752 20.102 1.00 68.12 165 ILE A O 1
ATOM 1294 N N . ALA A 1 166 ? -3.754 3.974 22.202 1.00 66.06 166 ALA A N 1
ATOM 1295 C CA . ALA A 1 166 ? -2.834 2.857 22.017 1.00 66.06 166 ALA A CA 1
ATOM 1296 C C . ALA A 1 166 ? -3.394 1.825 21.026 1.00 66.06 166 ALA A C 1
ATOM 1298 O O . ALA A 1 166 ? -2.685 1.424 20.105 1.00 66.06 166 ALA A O 1
ATOM 1299 N N . ALA A 1 167 ? -4.675 1.466 21.153 1.00 63.59 167 ALA A N 1
ATOM 1300 C CA . ALA A 1 167 ? -5.352 0.570 20.220 1.00 63.59 167 ALA A CA 1
ATOM 1301 C C . ALA A 1 167 ? -5.429 1.161 18.803 1.00 63.59 167 ALA A C 1
ATOM 1303 O O . ALA A 1 167 ? -5.126 0.464 17.840 1.00 63.59 167 ALA A O 1
ATOM 1304 N N . MET A 1 168 ? -5.728 2.461 18.673 1.00 66.00 168 MET A N 1
ATOM 1305 C CA . MET A 1 168 ? -5.681 3.183 17.399 1.00 66.00 168 MET A CA 1
ATOM 1306 C C . MET A 1 168 ? -4.300 3.127 16.760 1.00 66.00 168 MET A C 1
ATOM 1308 O O . MET A 1 168 ? -4.189 2.830 15.576 1.00 66.00 168 MET A O 1
ATOM 1312 N N . SER A 1 169 ? -3.250 3.352 17.548 1.00 66.12 169 SER A N 1
ATOM 1313 C CA . SER A 1 169 ? -1.870 3.282 17.065 1.00 66.12 169 SER A CA 1
ATOM 1314 C C . SER A 1 169 ? -1.483 1.863 16.630 1.00 66.12 169 SER A C 1
ATOM 1316 O O . SER A 1 169 ? -0.806 1.710 15.620 1.00 66.12 169 SER A O 1
ATOM 1318 N N . ALA A 1 170 ? -1.917 0.828 17.359 1.00 66.50 170 ALA A N 1
ATOM 1319 C CA . ALA A 1 170 ? -1.628 -0.573 17.04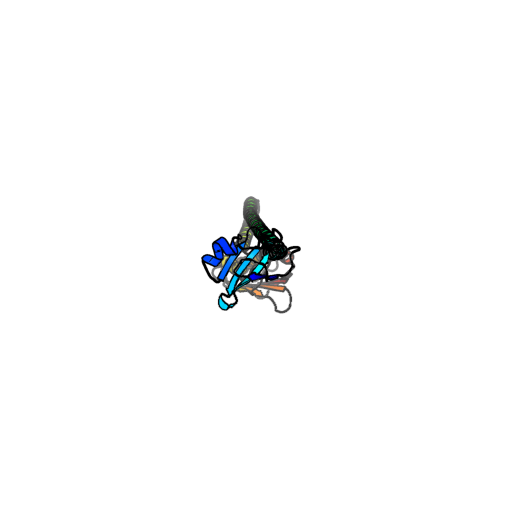0 1.00 66.50 170 ALA A CA 1
ATOM 1320 C C . ALA A 1 170 ? -2.359 -1.043 15.773 1.00 66.50 170 ALA A C 1
ATOM 1322 O O . ALA A 1 170 ? -1.740 -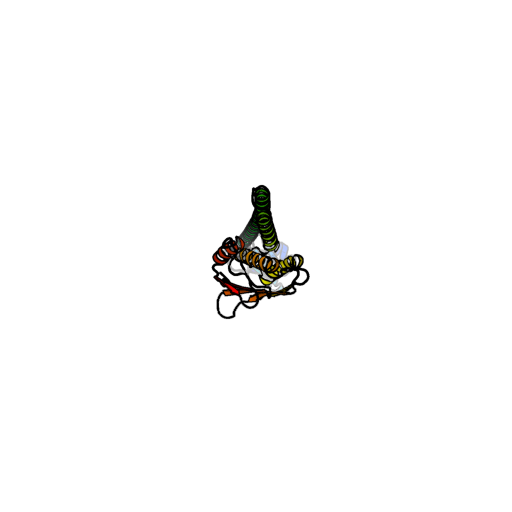1.606 14.872 1.00 66.50 170 ALA A O 1
ATOM 1323 N N . VAL A 1 171 ? -3.654 -0.733 15.668 1.00 68.00 171 VAL A N 1
ATOM 1324 C CA . VAL A 1 171 ? -4.462 -0.953 14.463 1.00 68.00 171 VAL A CA 1
ATOM 1325 C C . VAL A 1 171 ? -3.828 -0.252 13.257 1.00 68.00 171 VAL A C 1
ATOM 1327 O O . VAL A 1 171 ? -3.629 -0.871 12.214 1.00 68.00 171 VAL A O 1
ATOM 1330 N N . HIS A 1 172 ? -3.458 1.018 13.417 1.00 67.62 172 HIS A N 1
ATOM 1331 C CA . HIS A 1 172 ? -2.833 1.822 12.372 1.00 67.62 172 HIS A CA 1
ATOM 1332 C C . HIS A 1 172 ? -1.445 1.299 11.979 1.00 67.62 172 HIS A C 1
ATOM 1334 O O . HIS A 1 172 ? -1.082 1.330 10.811 1.00 67.62 172 HIS A O 1
ATOM 1340 N N . GLN A 1 173 ? -0.655 0.773 12.916 1.00 67.81 173 GLN A N 1
ATOM 1341 C CA . GLN A 1 173 ? 0.623 0.137 12.594 1.00 67.81 173 GLN A CA 1
ATOM 1342 C C . GLN A 1 173 ? 0.409 -1.147 11.772 1.00 67.81 173 GLN A C 1
ATOM 1344 O O . GLN A 1 173 ? 1.084 -1.356 10.770 1.00 67.81 173 GLN A O 1
ATOM 1349 N N . HIS A 1 174 ? -0.561 -1.986 12.149 1.00 66.50 174 HIS A N 1
ATOM 1350 C CA . HIS A 1 174 ? -0.813 -3.263 11.473 1.00 66.50 174 HIS A CA 1
ATOM 1351 C C . HIS A 1 174 ? -1.336 -3.128 10.041 1.00 66.50 174 HIS A C 1
ATOM 1353 O O . HIS A 1 174 ? -0.968 -3.953 9.211 1.00 66.50 174 HIS A O 1
ATOM 1359 N N . ILE A 1 175 ? -2.145 -2.106 9.747 1.00 65.31 175 ILE A N 1
ATOM 1360 C CA . ILE A 1 175 ? -2.664 -1.841 8.391 1.00 65.31 175 ILE A CA 1
ATOM 1361 C C . ILE A 1 175 ? -1.541 -1.463 7.414 1.00 65.31 175 ILE A C 1
ATOM 1363 O O . ILE A 1 175 ? -1.642 -1.734 6.223 1.00 65.31 175 ILE A O 1
ATOM 1367 N N . TYR A 1 176 ? -0.466 -0.846 7.902 1.00 62.47 176 TYR A N 1
ATOM 1368 C CA . TYR A 1 176 ? 0.551 -0.239 7.036 1.00 62.47 176 TYR A CA 1
ATOM 1369 C C . TYR A 1 176 ? 1.891 -0.979 7.039 1.00 62.47 176 TYR A C 1
ATOM 1371 O O . TYR A 1 176 ? 2.723 -0.733 6.173 1.00 62.47 176 TYR A O 1
ATOM 1379 N N . GLU A 1 177 ? 2.106 -1.913 7.971 1.00 62.69 177 GLU A N 1
ATOM 1380 C CA . GLU A 1 177 ? 3.178 -2.912 7.860 1.00 62.69 177 GLU A CA 1
ATOM 1381 C C . GLU A 1 177 ? 2.879 -3.968 6.784 1.00 62.69 177 GLU A C 1
ATOM 1383 O O . GLU A 1 177 ? 3.802 -4.598 6.270 1.00 62.69 177 GLU A O 1
ATOM 1388 N N . SER A 1 178 ? 1.607 -4.177 6.421 1.00 58.91 178 SER A N 1
ATOM 1389 C CA . SER A 1 178 ? 1.266 -4.914 5.206 1.00 58.91 178 SER A CA 1
ATOM 1390 C C . SER A 1 178 ? 1.549 -4.019 4.004 1.00 58.91 178 SER A C 1
ATOM 1392 O O . SER A 1 178 ? 0.802 -3.085 3.741 1.00 58.91 178 SER A O 1
ATOM 1394 N N . ASP A 1 179 ? 2.640 -4.318 3.301 1.00 51.94 179 ASP A N 1
ATOM 1395 C CA . ASP A 1 179 ? 3.294 -3.598 2.189 1.00 51.94 179 ASP A CA 1
ATOM 1396 C C . ASP A 1 179 ? 2.418 -3.312 0.935 1.00 51.94 179 ASP A C 1
ATOM 1398 O O . ASP A 1 179 ? 2.916 -3.081 -0.170 1.00 51.94 179 ASP A O 1
ATOM 1402 N N . GLN A 1 180 ? 1.092 -3.363 1.062 1.00 52.47 180 GLN A N 1
ATOM 1403 C CA . GLN A 1 180 ? 0.127 -3.194 -0.014 1.00 52.47 180 GLN A CA 1
ATOM 1404 C C . GLN A 1 180 ? -0.670 -1.908 0.205 1.00 52.47 180 GLN A C 1
ATOM 1406 O O . GLN A 1 180 ? -1.697 -1.886 0.872 1.00 52.47 180 GLN A O 1
ATOM 1411 N N . PHE A 1 181 ? -0.221 -0.836 -0.449 1.00 54.34 181 PHE A N 1
ATOM 1412 C CA . PHE A 1 181 ? -0.925 0.447 -0.607 1.00 54.34 181 PHE A CA 1
ATOM 1413 C C . PHE A 1 181 ? -2.213 0.337 -1.463 1.00 54.34 181 PHE A C 1
ATOM 1415 O O . PHE A 1 181 ? -2.628 1.302 -2.100 1.00 54.34 181 PHE A O 1
ATOM 1422 N N . GLY A 1 182 ? -2.797 -0.861 -1.546 1.00 62.47 182 GLY A N 1
ATOM 1423 C CA . GLY A 1 182 ? -3.957 -1.206 -2.359 1.00 62.47 182 GLY A CA 1
ATOM 1424 C C . GLY A 1 182 ? -5.072 -1.801 -1.505 1.00 62.47 182 GLY A C 1
ATOM 1425 O O . GLY A 1 182 ? -5.278 -1.398 -0.363 1.00 62.47 182 GLY A O 1
ATOM 1426 N N . ALA A 1 183 ? -5.803 -2.755 -2.076 1.00 69.88 183 ALA A N 1
ATOM 1427 C CA . ALA A 1 183 ? -6.826 -3.491 -1.351 1.00 69.88 183 ALA A CA 1
ATOM 1428 C C . ALA A 1 183 ? -6.188 -4.359 -0.252 1.00 69.88 183 ALA A C 1
ATOM 1430 O O . ALA A 1 183 ? -5.257 -5.121 -0.513 1.00 69.88 183 ALA A O 1
ATOM 1431 N N . LEU A 1 184 ? -6.677 -4.198 0.973 1.00 78.62 184 LEU A N 1
ATOM 1432 C CA . LEU A 1 184 ? -6.232 -4.898 2.163 1.00 78.62 184 LEU A CA 1
ATOM 1433 C C . LEU A 1 184 ? -7.161 -6.074 2.451 1.00 78.62 184 LEU A C 1
ATOM 1435 O O . LEU A 1 184 ? -8.385 -5.928 2.489 1.00 78.62 184 LEU A O 1
ATOM 1439 N N . ASP A 1 185 ? -6.559 -7.232 2.708 1.00 86.19 185 ASP A N 1
ATOM 1440 C CA . ASP A 1 185 ? -7.284 -8.426 3.118 1.00 86.19 185 ASP A CA 1
ATOM 1441 C C . ASP A 1 185 ? -7.792 -8.275 4.561 1.00 86.19 185 ASP A C 1
ATOM 1443 O O . ASP A 1 185 ? -7.039 -8.385 5.537 1.00 86.19 185 ASP A O 1
ATOM 1447 N N . ALA A 1 186 ? -9.089 -7.999 4.691 1.00 88.06 186 ALA A N 1
ATOM 1448 C CA . ALA A 1 186 ? -9.760 -7.787 5.963 1.00 88.06 186 ALA A CA 1
ATOM 1449 C C . ALA A 1 186 ? -9.768 -9.044 6.840 1.00 88.06 186 ALA A C 1
ATOM 1451 O O . ALA A 1 186 ? -9.770 -8.912 8.063 1.00 88.06 186 ALA A O 1
ATOM 1452 N N . GLU A 1 187 ? -9.746 -10.245 6.252 1.00 91.00 187 GLU A N 1
ATOM 1453 C CA . GLU A 1 187 ? -9.668 -11.494 7.012 1.00 91.00 187 GLU A CA 1
ATOM 1454 C C . GLU A 1 187 ? -8.330 -11.568 7.750 1.00 91.00 187 GLU A C 1
ATOM 1456 O O . GLU A 1 187 ? -8.303 -11.679 8.978 1.00 91.00 187 GLU A O 1
ATOM 1461 N N . ALA A 1 188 ? -7.221 -11.427 7.019 1.00 87.69 188 ALA A N 1
ATOM 1462 C CA . ALA A 1 188 ? -5.879 -11.473 7.594 1.00 87.69 188 ALA A CA 1
ATOM 1463 C C . ALA A 1 188 ? -5.663 -10.355 8.627 1.00 87.69 188 ALA A C 1
ATOM 1465 O O . ALA A 1 188 ? -5.114 -10.578 9.712 1.00 87.69 188 ALA A O 1
ATOM 1466 N N . TYR A 1 189 ? -6.134 -9.152 8.307 1.00 85.62 189 TYR A N 1
ATOM 1467 C CA . TYR A 1 189 ? -6.025 -7.992 9.179 1.00 85.62 189 TYR A CA 1
ATOM 1468 C C . TYR A 1 189 ? -6.810 -8.150 10.487 1.00 85.62 189 TYR A C 1
ATOM 1470 O O . TYR A 1 189 ? -6.238 -7.990 11.571 1.00 85.62 189 TYR A O 1
ATOM 1478 N N . LEU A 1 190 ? -8.101 -8.494 10.411 1.00 90.44 190 LEU A N 1
ATOM 1479 C CA . LEU A 1 190 ? -8.923 -8.680 11.604 1.00 90.44 190 LEU A CA 1
ATOM 1480 C C . LEU A 1 190 ? -8.448 -9.885 12.414 1.00 90.44 190 LEU A C 1
ATOM 1482 O O . LEU A 1 190 ? -8.420 -9.797 13.636 1.00 90.44 190 LEU A O 1
ATOM 1486 N N . ALA A 1 191 ? -7.994 -10.968 11.778 1.00 90.88 191 ALA A N 1
ATOM 1487 C CA . ALA A 1 191 ? -7.409 -12.101 12.491 1.00 90.88 191 ALA A CA 1
ATOM 1488 C C . ALA A 1 191 ? -6.189 -11.679 13.329 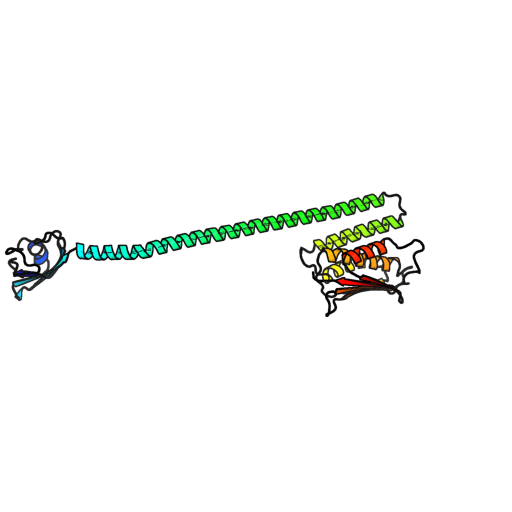1.00 90.88 191 ALA A C 1
ATOM 1490 O O . ALA A 1 191 ? -6.090 -12.056 14.498 1.00 90.88 191 ALA A O 1
ATOM 1491 N N . LYS A 1 192 ? -5.291 -10.850 12.776 1.00 86.19 192 LYS A N 1
ATOM 1492 C CA . LYS A 1 192 ? -4.127 -10.322 13.507 1.00 86.19 192 LYS A CA 1
ATOM 1493 C C . LYS A 1 192 ? -4.549 -9.418 14.671 1.00 86.19 192 LYS A C 1
ATOM 1495 O O . LYS A 1 192 ? -4.024 -9.559 15.775 1.00 86.19 192 LYS A O 1
ATOM 1500 N N . LEU A 1 193 ? -5.523 -8.530 14.450 1.00 86.25 193 LEU A N 1
ATOM 1501 C CA . LEU A 1 193 ? -6.083 -7.669 15.498 1.00 86.25 193 LEU A CA 1
ATOM 1502 C C . LEU A 1 193 ? -6.702 -8.489 16.644 1.00 86.25 193 LEU A C 1
ATOM 1504 O O . LEU A 1 193 ? -6.415 -8.244 17.815 1.00 86.25 193 LEU A O 1
ATOM 1508 N N . LEU A 1 194 ? -7.530 -9.478 16.308 1.00 90.69 194 LEU A N 1
ATOM 1509 C CA . LEU A 1 194 ? -8.216 -10.342 17.270 1.00 90.69 194 LEU A CA 1
ATOM 1510 C C . LEU A 1 194 ? -7.237 -11.226 18.044 1.00 90.69 194 LEU A C 1
ATOM 1512 O O . LEU A 1 194 ? -7.402 -11.403 19.250 1.00 90.69 194 LEU A O 1
ATOM 1516 N N . ALA A 1 195 ? -6.181 -11.717 17.391 1.00 87.88 195 ALA A N 1
ATOM 1517 C CA . ALA A 1 195 ? -5.103 -12.436 18.059 1.00 87.88 195 ALA A CA 1
ATOM 1518 C C . ALA A 1 195 ? -4.403 -11.565 19.116 1.00 87.88 195 ALA A C 1
ATOM 1520 O O . ALA A 1 195 ? -4.185 -12.035 20.229 1.00 87.88 195 ALA A O 1
ATOM 1521 N N . GLY A 1 196 ? -4.130 -10.289 18.818 1.00 82.75 196 GLY A N 1
ATOM 1522 C CA . GLY A 1 196 ? -3.579 -9.350 19.803 1.00 82.75 196 GLY A CA 1
ATOM 1523 C C . GLY A 1 196 ? -4.539 -9.073 20.967 1.00 82.75 196 GLY A C 1
ATOM 1524 O O . GLY A 1 196 ? -4.131 -9.022 22.126 1.00 82.75 196 GLY A O 1
ATOM 1525 N N . LEU A 1 197 ? -5.842 -8.964 20.693 1.00 84.75 197 LEU A N 1
ATOM 1526 C CA . LEU A 1 197 ? -6.858 -8.792 21.740 1.00 84.75 197 LEU A CA 1
ATOM 1527 C C . LEU A 1 197 ? -7.043 -10.031 22.614 1.00 84.75 197 LEU A C 1
ATOM 1529 O O . LEU A 1 197 ? -7.434 -9.909 23.780 1.00 84.75 197 LEU A O 1
ATOM 1533 N N . ARG A 1 198 ? -6.710 -11.214 22.092 1.00 84.94 198 ARG A N 1
ATOM 1534 C CA . ARG A 1 198 ? -6.735 -12.462 22.853 1.00 84.94 198 ARG A CA 1
ATOM 1535 C C . ARG A 1 198 ? -5.832 -12.399 24.088 1.00 84.94 198 ARG A C 1
ATOM 1537 O O . ARG A 1 198 ? -6.206 -12.917 25.133 1.00 84.94 198 ARG A O 1
ATOM 1544 N N . GLU A 1 199 ? -4.705 -11.692 24.015 1.00 79.81 199 GLU A N 1
ATOM 1545 C CA . GLU A 1 199 ? -3.797 -11.493 25.159 1.00 79.81 199 GLU A CA 1
ATOM 1546 C C . GLU A 1 199 ? -4.423 -10.653 26.282 1.00 79.81 199 GLU A C 1
ATOM 1548 O O . GLU A 1 199 ? -4.081 -10.806 27.451 1.00 79.81 199 GLU A O 1
ATOM 1553 N N . SER A 1 200 ? -5.373 -9.780 25.937 1.00 78.88 200 SER A N 1
ATOM 1554 C CA . SER A 1 200 ? -6.123 -8.948 26.887 1.00 78.88 200 SER A CA 1
ATOM 1555 C C . SER A 1 200 ? -7.447 -9.583 27.329 1.00 78.88 200 SER A C 1
ATOM 1557 O O . SER A 1 200 ? -8.247 -8.934 28.006 1.00 78.88 200 SER A O 1
ATOM 1559 N N . THR A 1 201 ? -7.708 -10.830 26.930 1.00 83.88 201 THR A N 1
ATOM 1560 C CA . THR A 1 201 ? -8.965 -11.518 27.229 1.00 83.88 201 THR A CA 1
ATOM 1561 C C . THR A 1 201 ? -9.004 -11.961 28.697 1.00 83.88 201 THR A C 1
ATOM 1563 O O . THR A 1 201 ? -8.001 -12.455 29.220 1.00 83.88 201 THR A O 1
ATOM 1566 N N . PRO A 1 202 ? -10.143 -11.809 29.401 1.00 84.38 202 PRO A N 1
ATOM 1567 C CA . PRO A 1 202 ? -10.281 -12.316 30.762 1.00 84.38 202 PRO A CA 1
ATOM 1568 C C . PRO A 1 202 ? -10.015 -13.837 30.848 1.00 84.38 202 PRO A C 1
ATOM 1570 O O . PRO A 1 202 ? -10.432 -14.563 29.950 1.00 84.38 202 PRO A O 1
ATOM 1573 N N . PRO A 1 203 ? -9.426 -14.369 31.941 1.00 83.31 203 PRO A N 1
ATOM 1574 C CA . PRO A 1 203 ? -8.914 -15.751 32.011 1.00 83.31 203 PRO A CA 1
ATOM 1575 C C . PRO A 1 203 ? -9.906 -16.895 31.740 1.00 83.31 203 PRO A C 1
ATOM 1577 O O . PRO A 1 203 ? -9.489 -18.040 31.604 1.00 83.31 203 PRO A O 1
ATOM 1580 N N . LYS A 1 204 ? -11.214 -16.621 31.744 1.00 88.88 204 LYS A N 1
ATOM 1581 C CA . LYS A 1 204 ? -12.289 -17.608 31.536 1.00 88.88 204 LYS A CA 1
ATOM 1582 C C . LYS A 1 204 ? -13.202 -17.252 30.358 1.00 88.88 204 LYS A C 1
ATOM 1584 O O . LYS A 1 204 ? -14.300 -17.792 30.251 1.00 88.88 204 LYS A O 1
ATOM 1589 N N . VAL A 1 205 ? -12.787 -16.303 29.529 1.00 91.62 205 VAL A N 1
ATOM 1590 C CA . VAL A 1 205 ? -13.540 -15.870 28.357 1.00 91.62 205 VAL A CA 1
ATOM 1591 C C . VAL A 1 205 ? -12.813 -16.365 27.117 1.00 91.62 205 VAL A C 1
ATOM 1593 O O . VAL A 1 205 ? -11.615 -16.141 26.977 1.00 91.62 205 VAL A O 1
ATOM 1596 N N . ASP A 1 206 ? -13.535 -17.020 26.218 1.00 93.06 206 ASP A N 1
ATOM 1597 C CA . ASP A 1 206 ? -13.000 -17.431 24.923 1.00 93.06 206 ASP A CA 1
ATOM 1598 C C . ASP A 1 206 ? -13.302 -16.362 23.867 1.00 93.06 206 ASP A C 1
ATOM 1600 O O . ASP A 1 206 ? -14.444 -15.922 23.728 1.00 93.06 206 ASP A O 1
ATOM 1604 N N . LEU A 1 207 ? -12.282 -15.949 23.111 1.00 95.12 207 LEU A N 1
ATOM 1605 C CA . LEU A 1 207 ? -12.438 -15.109 21.923 1.00 95.12 207 LEU A CA 1
ATOM 1606 C C . LEU A 1 207 ? -12.322 -15.991 20.676 1.00 95.12 207 LEU A C 1
ATOM 1608 O O . LEU A 1 207 ? -11.253 -16.529 20.387 1.00 95.12 207 LEU A O 1
ATOM 1612 N N . GLU A 1 208 ? -13.427 -16.125 19.950 1.00 96.19 208 GLU A N 1
ATOM 1613 C CA . GLU A 1 208 ? -13.546 -16.918 18.726 1.00 96.19 208 GLU A CA 1
ATOM 1614 C C . GLU A 1 208 ? -13.886 -16.008 17.541 1.00 96.19 208 GLU A C 1
ATOM 1616 O O . GLU A 1 208 ? -14.530 -14.966 17.702 1.00 96.19 208 GLU A O 1
ATOM 1621 N N . TRP A 1 209 ? -13.471 -16.394 16.333 1.00 97.50 209 TRP A N 1
ATOM 1622 C CA . TRP A 1 209 ? -13.809 -15.638 15.132 1.00 97.50 209 TRP A CA 1
ATOM 1623 C C . TRP A 1 209 ? -13.956 -16.495 13.881 1.00 97.50 209 TRP A C 1
ATOM 1625 O O . TRP A 1 209 ? -13.302 -17.525 13.719 1.00 97.50 209 TRP A O 1
ATOM 1635 N N . ARG A 1 210 ? -14.805 -16.021 12.969 1.00 97.25 210 ARG A N 1
ATOM 1636 C CA . ARG A 1 210 ? -14.997 -16.548 11.619 1.00 97.25 210 ARG A CA 1
ATOM 1637 C C . ARG A 1 210 ? -15.076 -15.378 10.651 1.00 97.25 210 ARG A C 1
ATOM 1639 O O . ARG A 1 210 ? -15.999 -14.575 10.723 1.00 97.25 210 ARG A O 1
ATOM 1646 N N . LEU A 1 211 ? -14.114 -15.278 9.748 1.00 96.12 211 LEU A N 1
ATOM 1647 C CA . LEU A 1 211 ? -13.963 -14.111 8.890 1.00 96.12 211 LEU A CA 1
ATOM 1648 C C . LEU A 1 211 ? -14.060 -14.548 7.430 1.00 96.12 211 LEU A C 1
ATOM 1650 O O . LEU A 1 211 ? -13.364 -15.469 7.020 1.00 96.12 211 LEU A O 1
ATOM 1654 N N . ALA A 1 212 ? -14.965 -13.940 6.669 1.00 92.75 212 ALA A N 1
ATOM 1655 C CA . ALA A 1 212 ? -15.038 -14.148 5.231 1.00 92.75 212 ALA A CA 1
ATOM 1656 C C . ALA A 1 212 ? -13.946 -13.330 4.515 1.00 92.75 212 ALA A C 1
ATOM 1658 O O . ALA A 1 212 ? -13.705 -12.186 4.918 1.00 92.75 212 ALA A O 1
ATOM 1659 N N . PRO A 1 213 ? -13.364 -13.851 3.416 1.00 89.88 213 PRO A N 1
ATOM 1660 C CA . PRO A 1 213 ? -12.429 -13.095 2.595 1.00 89.88 213 PRO A CA 1
ATOM 1661 C C . PRO A 1 213 ? -13.084 -11.814 2.076 1.00 89.88 213 PRO A C 1
ATOM 1663 O O . PRO A 1 213 ? -14.107 -11.848 1.380 1.00 89.88 213 PRO A O 1
ATOM 1666 N N . LEU A 1 214 ? -12.492 -10.670 2.406 1.00 90.06 214 LEU A N 1
ATOM 1667 C CA . LEU A 1 214 ? -13.001 -9.364 2.016 1.00 90.06 214 LEU A CA 1
ATOM 1668 C C . LEU A 1 214 ? -11.839 -8.408 1.777 1.00 90.06 214 LEU A C 1
ATOM 1670 O O . LEU A 1 214 ? -10.928 -8.307 2.587 1.00 90.06 214 LEU A O 1
ATOM 1674 N N . GLN A 1 215 ? -11.901 -7.696 0.660 1.00 88.31 215 GLN A N 1
ATOM 1675 C CA . GLN A 1 215 ? -10.920 -6.690 0.284 1.00 88.31 215 GLN A CA 1
ATOM 1676 C C . GLN A 1 215 ? -11.461 -5.308 0.647 1.00 88.31 215 GLN A C 1
ATOM 1678 O O . GLN A 1 215 ? -12.568 -4.966 0.226 1.00 88.31 215 GLN A O 1
ATOM 1683 N N . LEU A 1 216 ? -10.700 -4.543 1.427 1.00 86.00 216 LEU A N 1
ATOM 1684 C CA . LEU A 1 216 ? -11.061 -3.202 1.895 1.00 86.00 216 LEU A CA 1
ATOM 1685 C C . LEU A 1 216 ? -9.972 -2.192 1.550 1.00 86.00 216 LEU A C 1
ATOM 1687 O O . LEU A 1 216 ? -8.790 -2.519 1.556 1.00 86.00 216 LEU A O 1
ATOM 1691 N N . SER A 1 217 ? -10.347 -0.944 1.297 1.00 82.94 217 SER A N 1
ATOM 1692 C CA . SER A 1 217 ? -9.370 0.147 1.278 1.00 82.94 217 SER A CA 1
ATOM 1693 C C . SER A 1 217 ? -8.846 0.434 2.698 1.00 82.94 217 SER A C 1
ATOM 1695 O O . SER A 1 217 ? -9.542 0.153 3.680 1.00 82.94 217 SER A O 1
ATOM 1697 N N . PRO A 1 218 ? -7.650 1.032 2.858 1.00 76.31 218 PRO A N 1
ATOM 1698 C CA . PRO A 1 218 ? -7.151 1.455 4.171 1.00 76.31 218 PRO A CA 1
ATOM 1699 C C . PRO A 1 218 ? -8.126 2.376 4.927 1.00 76.31 218 PRO A C 1
ATOM 1701 O O . PRO A 1 218 ? -8.265 2.261 6.148 1.00 76.31 218 PRO A O 1
ATOM 1704 N N . ASP A 1 219 ? -8.846 3.231 4.193 1.00 76.81 219 ASP A N 1
ATOM 1705 C CA . ASP A 1 219 ? -9.847 4.160 4.730 1.00 76.81 219 ASP A CA 1
ATOM 1706 C C . ASP A 1 219 ? -11.095 3.451 5.285 1.00 76.81 219 ASP A C 1
ATOM 1708 O O . ASP A 1 219 ? -11.787 4.011 6.137 1.00 76.81 219 ASP A O 1
ATOM 1712 N N . GLU A 1 220 ? -11.368 2.217 4.848 1.00 85.56 220 GLU A N 1
ATOM 1713 C CA . GLU A 1 220 ? -12.428 1.346 5.377 1.00 85.56 220 GLU A CA 1
ATOM 1714 C C . GLU A 1 220 ? -11.896 0.411 6.478 1.00 85.56 220 GLU A C 1
ATOM 1716 O O . GLU A 1 220 ? -12.541 0.207 7.508 1.00 85.56 220 GLU A O 1
ATOM 1721 N N . ALA A 1 221 ? -10.694 -0.142 6.305 1.00 84.44 221 ALA A N 1
ATOM 1722 C CA . ALA A 1 221 ? -10.104 -1.089 7.249 1.00 84.44 221 ALA A CA 1
ATOM 1723 C C . ALA A 1 221 ? -9.837 -0.460 8.625 1.00 84.44 221 ALA A C 1
ATOM 1725 O O . ALA A 1 221 ? -10.105 -1.079 9.658 1.00 84.44 221 ALA A O 1
ATOM 1726 N N . LEU A 1 222 ? -9.352 0.787 8.642 1.00 80.81 222 LEU A N 1
ATOM 1727 C CA . LEU A 1 222 ? -9.061 1.523 9.869 1.00 80.81 222 LEU A CA 1
ATOM 1728 C C . LEU A 1 222 ? -10.307 1.700 10.756 1.00 80.81 222 LEU A C 1
ATOM 1730 O O . LEU A 1 222 ? -10.283 1.224 11.895 1.00 80.81 222 LEU A O 1
ATOM 1734 N N . PRO A 1 223 ? -11.406 2.333 10.297 1.00 84.00 223 PRO A N 1
ATOM 1735 C CA . PRO A 1 223 ? -12.600 2.476 11.122 1.00 84.00 223 PRO A CA 1
ATOM 1736 C C . PRO A 1 223 ? -13.213 1.125 11.507 1.00 84.00 223 PRO A C 1
ATOM 1738 O O . PRO A 1 223 ? -13.669 0.987 12.643 1.00 84.00 223 PRO A O 1
ATOM 1741 N N . LEU A 1 224 ? -13.165 0.114 10.631 1.00 90.06 224 LEU A N 1
ATOM 1742 C CA . LEU A 1 224 ? -13.662 -1.229 10.942 1.00 90.06 224 LEU A CA 1
ATOM 1743 C C . LEU A 1 224 ? -12.913 -1.862 12.122 1.00 90.06 224 LEU A C 1
ATOM 1745 O O . LEU A 1 224 ? -13.539 -2.320 13.078 1.00 90.06 224 LEU A O 1
ATOM 1749 N N . GLY A 1 225 ? -11.579 -1.851 12.099 1.00 87.81 225 GLY A N 1
ATOM 1750 C CA . GLY A 1 225 ? -10.777 -2.414 13.184 1.00 87.81 225 GLY A CA 1
ATOM 1751 C C . GLY A 1 225 ? -10.939 -1.673 14.508 1.00 87.81 225 GLY A C 1
ATOM 1752 O O . GLY A 1 225 ? -10.971 -2.293 15.570 1.00 87.81 225 GLY A O 1
ATOM 1753 N N . LEU A 1 226 ? -11.115 -0.351 14.462 1.00 84.12 226 LEU A N 1
ATOM 1754 C CA . LEU A 1 226 ? -11.406 0.444 15.657 1.00 84.12 226 LEU A CA 1
ATOM 1755 C C . LEU A 1 226 ? -12.767 0.105 16.270 1.00 84.12 226 LEU A C 1
ATOM 1757 O O . LEU A 1 226 ? -12.864 -0.000 17.494 1.00 84.12 226 LEU A O 1
ATOM 1761 N N . ILE A 1 227 ? -13.797 -0.100 15.441 1.00 89.50 227 ILE A N 1
ATOM 1762 C CA . ILE A 1 227 ? -15.112 -0.562 15.904 1.00 89.50 227 ILE A CA 1
ATOM 1763 C C . ILE A 1 227 ? -14.975 -1.936 16.564 1.00 89.50 227 ILE A C 1
ATOM 1765 O O . ILE A 1 227 ? -15.421 -2.104 17.697 1.00 89.50 227 ILE A O 1
ATOM 1769 N N . VAL A 1 228 ? -14.320 -2.893 15.895 1.00 92.56 228 VAL A N 1
ATOM 1770 C CA . VAL A 1 228 ? -14.099 -4.254 16.420 1.00 92.56 228 VAL A CA 1
ATOM 1771 C C . VAL A 1 228 ? -13.413 -4.209 17.781 1.00 92.56 228 VAL A C 1
ATOM 1773 O O . VAL A 1 228 ? -13.904 -4.795 18.746 1.00 92.56 228 VAL A O 1
ATOM 1776 N N . ASN A 1 229 ? -12.313 -3.463 17.874 1.00 87.75 229 ASN A N 1
ATOM 1777 C CA . ASN A 1 229 ? -11.559 -3.300 19.106 1.00 87.75 229 ASN A CA 1
ATOM 1778 C C . ASN A 1 229 ? -12.427 -2.733 20.237 1.00 87.75 229 ASN A C 1
ATOM 1780 O O . ASN A 1 229 ? -12.461 -3.286 21.333 1.00 87.75 229 ASN A O 1
ATOM 1784 N N . GLU A 1 230 ? -13.156 -1.649 19.977 1.00 85.69 230 GLU A N 1
ATOM 1785 C CA . GLU A 1 230 ? -13.950 -0.984 21.009 1.00 85.69 230 GLU A CA 1
ATOM 1786 C C . GLU A 1 230 ? -15.123 -1.850 21.489 1.00 85.69 230 GLU A C 1
ATOM 1788 O O . GLU A 1 230 ? -15.412 -1.905 22.686 1.00 85.69 230 GLU A O 1
ATOM 1793 N N . VAL A 1 231 ? -15.789 -2.562 20.577 1.00 90.50 231 VAL A N 1
ATOM 1794 C CA . VAL A 1 231 ? -16.895 -3.465 20.923 1.00 90.50 231 VAL A CA 1
ATOM 1795 C C . VAL A 1 231 ? -16.393 -4.640 21.769 1.00 90.50 231 VAL A C 1
ATOM 1797 O O . VAL A 1 231 ? -16.995 -4.941 22.799 1.00 90.50 231 VAL A O 1
ATOM 1800 N N . ILE A 1 232 ? -15.261 -5.251 21.406 1.00 90.75 232 ILE A N 1
ATOM 1801 C CA . ILE A 1 232 ? -14.668 -6.362 22.169 1.00 90.75 232 ILE A CA 1
ATOM 1802 C C . ILE A 1 232 ? -14.202 -5.910 23.552 1.00 90.75 232 ILE A C 1
ATOM 1804 O O . ILE A 1 232 ? -14.506 -6.566 24.548 1.00 90.75 232 ILE A O 1
ATOM 1808 N N . LEU A 1 233 ? -13.498 -4.778 23.645 1.00 85.50 233 LEU A N 1
ATOM 1809 C CA . LEU A 1 233 ? -13.043 -4.260 24.936 1.00 85.50 233 LEU A CA 1
ATOM 1810 C C . LEU A 1 233 ? -14.224 -3.947 25.863 1.00 85.50 233 LEU A C 1
ATOM 1812 O O . LEU A 1 233 ? -14.150 -4.220 27.063 1.00 85.50 233 LEU A O 1
ATOM 1816 N N . ASN A 1 234 ? -15.334 -3.443 25.317 1.00 85.12 234 ASN A N 1
ATOM 1817 C CA . ASN A 1 234 ? -16.564 -3.250 26.080 1.00 85.12 234 ASN A CA 1
ATOM 1818 C C . ASN A 1 234 ? -17.161 -4.582 26.557 1.00 85.12 234 ASN A C 1
ATOM 1820 O O . ASN A 1 234 ? -17.546 -4.677 27.725 1.00 85.12 234 ASN A O 1
ATOM 1824 N N . ALA A 1 235 ? -17.184 -5.616 25.712 1.00 89.25 235 ALA A N 1
ATOM 1825 C CA . ALA A 1 235 ? -17.629 -6.953 26.107 1.00 89.25 235 ALA A CA 1
ATOM 1826 C C . ALA A 1 235 ? -16.757 -7.531 27.238 1.00 89.25 235 ALA A C 1
ATOM 1828 O O . ALA A 1 235 ? -17.283 -8.020 28.235 1.00 89.25 235 ALA A O 1
ATOM 1829 N N . PHE A 1 236 ? -15.428 -7.398 27.162 1.00 87.38 236 PHE A N 1
ATOM 1830 C CA . PHE A 1 236 ? -14.518 -7.857 28.221 1.00 87.38 236 PHE A CA 1
ATOM 1831 C C . PHE A 1 236 ? -14.705 -7.101 29.536 1.00 87.38 236 PHE A C 1
ATOM 1833 O O . PHE A 1 236 ? -14.704 -7.707 30.607 1.00 87.38 236 PHE A O 1
ATOM 1840 N N . LYS A 1 237 ? -14.880 -5.778 29.465 1.00 83.00 237 LYS A N 1
ATOM 1841 C CA . LYS A 1 237 ? -14.999 -4.910 30.643 1.00 83.00 237 LYS A CA 1
ATOM 1842 C C . LYS A 1 237 ? -16.349 -5.048 31.347 1.00 83.00 237 LYS A C 1
ATOM 1844 O O . LYS A 1 237 ? -16.401 -4.961 32.572 1.00 83.00 237 LYS A O 1
ATOM 1849 N N . HIS A 1 238 ? -17.429 -5.227 30.589 1.00 84.12 238 HIS A N 1
ATOM 1850 C CA . HIS A 1 238 ? -18.797 -5.146 31.110 1.00 84.12 238 HIS A CA 1
ATOM 1851 C C . HIS A 1 238 ? -19.570 -6.467 31.043 1.00 84.12 238 HIS A C 1
ATOM 1853 O O . HIS A 1 238 ? -20.408 -6.710 31.907 1.00 84.12 238 HIS A O 1
ATOM 1859 N N . GLY A 1 239 ? -19.284 -7.332 30.069 1.00 85.19 239 GLY A N 1
ATOM 1860 C CA . GLY A 1 239 ? -20.011 -8.587 29.857 1.00 85.19 239 GLY A CA 1
ATOM 1861 C C . GLY A 1 239 ? -19.663 -9.684 30.867 1.00 85.19 239 GLY A C 1
ATOM 1862 O O . GLY A 1 239 ? -20.522 -10.498 31.207 1.00 85.19 239 GLY A O 1
ATOM 1863 N N . PHE A 1 240 ? -18.442 -9.695 31.411 1.00 88.25 240 PHE A N 1
ATOM 1864 C CA . PHE A 1 240 ? -17.944 -10.808 32.236 1.00 88.25 240 PHE A CA 1
ATOM 1865 C C . PHE A 1 240 ? -17.409 -10.370 33.612 1.00 88.25 240 PHE A C 1
ATOM 1867 O O . PHE A 1 240 ? -16.241 -10.607 33.935 1.00 88.25 240 PHE A O 1
ATOM 1874 N N . PRO A 1 241 ? -18.240 -9.739 34.466 1.00 84.62 241 PRO A N 1
ATOM 1875 C CA . PRO A 1 241 ? -17.811 -9.318 35.796 1.00 84.62 241 PRO A CA 1
ATOM 1876 C C . PRO A 1 241 ? -17.439 -10.517 36.685 1.00 84.62 241 PRO A C 1
ATOM 1878 O O . PRO A 1 241 ? -17.924 -11.634 36.495 1.00 84.62 241 PRO A O 1
ATOM 1881 N N . ASN A 1 242 ? -16.592 -10.271 37.690 1.00 82.62 242 ASN A N 1
ATOM 1882 C CA . ASN A 1 242 ? -16.204 -11.237 38.731 1.00 82.62 242 ASN A CA 1
ATOM 1883 C C . ASN A 1 242 ? -15.615 -12.563 38.206 1.00 82.62 242 ASN A C 1
ATOM 1885 O O . ASN A 1 242 ? -15.775 -13.610 38.831 1.00 82.62 242 ASN A O 1
ATOM 1889 N N . GLY A 1 243 ? -14.935 -12.536 37.055 1.00 77.19 243 GLY A N 1
ATOM 1890 C CA . GLY A 1 243 ? -14.322 -13.735 36.477 1.00 77.19 243 GLY A CA 1
ATOM 1891 C C . GLY A 1 243 ? -15.348 -14.763 35.994 1.00 77.19 243 GLY A C 1
ATOM 1892 O O . GLY A 1 243 ? -15.094 -15.966 36.064 1.00 77.19 243 GLY A O 1
ATOM 1893 N N . ARG A 1 244 ? -16.519 -14.303 35.538 1.00 85.44 244 ARG A N 1
ATOM 1894 C CA . ARG A 1 244 ? -17.513 -15.136 34.855 1.00 85.44 244 ARG A CA 1
ATOM 1895 C C . ARG A 1 244 ? -16.900 -15.768 33.604 1.00 85.44 244 ARG A C 1
ATOM 1897 O O . ARG A 1 244 ? -16.200 -15.099 32.849 1.00 85.44 244 ARG A O 1
ATOM 1904 N N . ALA A 1 245 ? -17.183 -17.052 33.398 1.00 89.56 245 ALA A N 1
ATOM 1905 C CA . ALA A 1 245 ? -16.816 -17.724 32.163 1.00 89.56 245 ALA A CA 1
ATOM 1906 C C . ALA A 1 245 ? -17.758 -17.321 31.025 1.00 89.56 245 ALA A C 1
ATOM 1908 O O . ALA A 1 245 ? -18.948 -17.089 31.260 1.00 89.56 245 ALA A O 1
ATOM 1909 N N . GLY A 1 246 ? -17.242 -17.256 29.805 1.00 91.75 246 GLY A N 1
ATOM 1910 C CA . GLY A 1 246 ? -18.048 -16.852 28.666 1.00 91.75 246 GLY A CA 1
ATOM 1911 C C . GLY A 1 246 ? -17.320 -16.924 27.339 1.00 91.75 246 GLY A C 1
ATOM 1912 O O . GLY A 1 246 ? -16.226 -17.466 27.237 1.00 91.75 246 GLY A O 1
ATOM 1913 N N . ARG A 1 247 ? -17.961 -16.381 2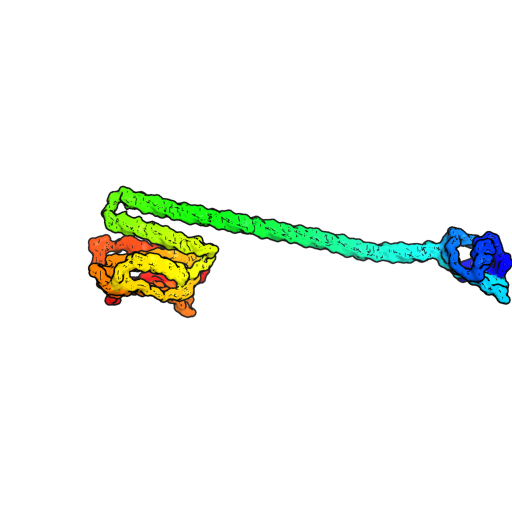6.313 1.00 94.12 247 ARG A N 1
ATOM 1914 C CA . ARG A 1 247 ? -17.484 -16.380 24.940 1.00 94.12 247 ARG A CA 1
ATOM 1915 C C . ARG A 1 247 ? -17.836 -15.062 24.271 1.00 94.12 247 ARG A C 1
ATOM 1917 O O . ARG A 1 247 ? -18.949 -14.563 24.435 1.00 94.12 247 ARG A O 1
ATOM 1924 N N . VAL A 1 248 ? -16.901 -14.562 23.475 1.00 95.19 248 VAL A N 1
ATOM 1925 C CA . VAL A 1 248 ? -17.111 -13.509 22.484 1.00 95.19 248 VAL A CA 1
ATOM 1926 C C . VAL A 1 248 ? -16.834 -14.103 21.106 1.00 95.19 248 VAL A C 1
ATOM 1928 O O . VAL A 1 248 ? -15.783 -14.700 20.887 1.00 95.19 248 VAL A O 1
ATOM 1931 N N . MET A 1 249 ? -17.782 -13.958 20.187 1.00 96.56 249 MET A N 1
ATOM 1932 C CA . MET A 1 249 ? -17.698 -14.451 18.815 1.00 96.56 249 MET A CA 1
ATOM 1933 C C . MET A 1 249 ? -17.717 -13.277 17.840 1.00 96.56 249 MET A C 1
ATOM 1935 O O . MET A 1 249 ? -18.632 -12.453 17.890 1.00 96.56 249 MET A O 1
ATOM 1939 N N . VAL A 1 250 ? -16.743 -13.231 16.932 1.00 97.62 250 VAL A N 1
ATOM 1940 C CA . VAL A 1 250 ? -16.660 -12.239 15.852 1.00 97.62 250 VAL A CA 1
ATOM 1941 C C . VAL A 1 250 ? -16.900 -12.916 14.511 1.00 97.62 250 VAL A C 1
ATOM 1943 O O . VAL A 1 250 ? -16.185 -13.838 14.134 1.00 97.62 250 VAL A O 1
ATOM 1946 N N . VAL A 1 251 ? -17.893 -12.448 13.769 1.00 97.81 251 VAL A N 1
ATOM 1947 C CA . VAL A 1 251 ? -18.264 -12.993 12.465 1.00 97.81 251 VAL A CA 1
ATOM 1948 C C . VAL A 1 251 ? -18.232 -11.878 11.432 1.00 97.81 251 VAL A C 1
ATOM 1950 O O . VAL A 1 251 ? -18.930 -10.883 11.589 1.00 97.81 251 VAL A O 1
ATOM 1953 N N . LEU A 1 252 ? -17.431 -12.043 10.381 1.00 97.00 252 LEU A N 1
ATOM 1954 C CA . LEU A 1 252 ? -17.475 -11.192 9.193 1.00 97.00 252 LEU A CA 1
ATOM 1955 C C . LEU A 1 252 ? -18.031 -12.011 8.033 1.00 97.00 252 LEU A C 1
ATOM 1957 O O . LEU A 1 252 ? -17.478 -13.053 7.687 1.00 97.00 252 LEU A O 1
ATOM 1961 N N . GLU A 1 253 ? -19.099 -11.523 7.418 1.00 95.44 253 GLU A N 1
ATOM 1962 C CA . GLU A 1 253 ? -19.775 -12.166 6.297 1.00 95.44 253 GLU A CA 1
ATOM 1963 C C . GLU A 1 253 ? -19.913 -11.206 5.117 1.00 95.44 253 GLU A C 1
ATOM 1965 O O . GLU A 1 253 ? -20.120 -10.003 5.278 1.00 95.44 253 GLU A O 1
ATOM 1970 N N . ARG A 1 254 ? -19.844 -11.763 3.906 1.00 90.19 254 ARG A N 1
ATOM 1971 C CA . ARG A 1 254 ? -20.155 -11.060 2.661 1.00 90.19 254 ARG A CA 1
ATOM 1972 C C . ARG A 1 254 ? -21.260 -11.825 1.927 1.00 90.19 254 ARG A C 1
ATOM 1974 O O . ARG A 1 254 ? -20.967 -12.847 1.301 1.00 90.19 254 ARG A O 1
ATOM 1981 N N . PRO A 1 255 ? -22.526 -11.385 2.016 1.00 84.81 255 PRO A N 1
ATOM 1982 C CA . PRO A 1 255 ? -23.625 -12.012 1.292 1.00 84.81 255 PRO A CA 1
ATOM 1983 C C . PRO A 1 255 ? -23.371 -12.059 -0.222 1.00 84.81 255 PRO A C 1
ATOM 1985 O O . PRO A 1 255 ? -22.865 -11.109 -0.813 1.00 84.81 255 PRO A O 1
ATOM 1988 N N . LEU A 1 256 ? -23.776 -13.155 -0.874 1.00 73.50 256 LEU A N 1
ATOM 1989 C CA . LEU A 1 256 ? -23.596 -13.362 -2.323 1.00 73.50 256 LEU A CA 1
ATOM 1990 C C . LEU A 1 256 ? -24.415 -12.393 -3.196 1.00 73.50 256 LEU A C 1
ATOM 1992 O O . LEU A 1 256 ? -24.155 -12.266 -4.391 1.00 73.50 256 LEU A O 1
ATOM 1996 N N . LYS A 1 257 ? -25.438 -11.747 -2.625 1.00 70.75 257 LYS A N 1
ATOM 1997 C CA . LYS A 1 257 ? -26.293 -10.767 -3.302 1.00 70.75 257 LYS A CA 1
ATOM 1998 C C . LYS A 1 257 ? -26.203 -9.439 -2.561 1.00 70.75 257 LYS A C 1
ATOM 2000 O O . LYS A 1 257 ? -26.670 -9.347 -1.432 1.00 70.75 257 LYS A O 1
ATOM 2005 N N . GLY A 1 258 ? -25.642 -8.430 -3.220 1.00 74.25 258 GLY A N 1
ATOM 2006 C CA . GLY A 1 258 ? -25.467 -7.086 -2.671 1.00 74.25 258 GLY A CA 1
ATOM 2007 C C . GLY A 1 258 ? -24.011 -6.634 -2.709 1.00 74.25 258 GLY A C 1
ATOM 2008 O O . GLY A 1 258 ? -23.120 -7.394 -3.083 1.00 74.25 258 GLY A O 1
ATOM 2009 N N . ASN A 1 259 ? -23.793 -5.378 -2.332 1.00 85.56 259 ASN A N 1
ATOM 2010 C CA . ASN A 1 259 ? -22.464 -4.780 -2.232 1.00 85.56 259 ASN A CA 1
ATOM 2011 C C . ASN A 1 259 ? -22.172 -4.364 -0.787 1.00 85.56 259 ASN A C 1
ATOM 2013 O O . ASN A 1 259 ? -21.617 -3.300 -0.546 1.00 85.56 259 ASN A O 1
ATOM 2017 N N . GLU A 1 260 ? -22.621 -5.179 0.167 1.00 92.44 260 GLU A N 1
ATOM 2018 C CA . GLU A 1 260 ? -22.499 -4.929 1.601 1.00 92.44 260 GLU A CA 1
ATOM 2019 C C . GLU A 1 260 ? -21.781 -6.098 2.282 1.00 92.44 260 GLU A C 1
ATOM 2021 O O . GLU A 1 260 ? -21.882 -7.249 1.850 1.00 92.44 260 GLU A O 1
ATOM 2026 N N . ALA A 1 261 ? -21.054 -5.792 3.348 1.00 94.06 261 ALA A N 1
ATOM 2027 C CA . ALA A 1 261 ? -20.521 -6.754 4.296 1.00 94.06 261 ALA A CA 1
ATOM 2028 C C . ALA A 1 261 ? -21.197 -6.567 5.656 1.00 94.06 261 ALA A C 1
ATOM 2030 O O . ALA A 1 261 ? -21.665 -5.478 6.000 1.00 94.06 261 ALA A O 1
ATOM 2031 N N . ILE A 1 262 ? -21.250 -7.654 6.419 1.00 96.25 262 ILE A N 1
ATOM 2032 C CA . ILE A 1 262 ? -21.896 -7.716 7.725 1.00 96.25 262 ILE A CA 1
ATOM 2033 C C . ILE A 1 262 ? -20.856 -8.172 8.741 1.00 96.25 262 ILE A C 1
ATOM 2035 O O . ILE A 1 262 ? -20.330 -9.280 8.651 1.00 96.25 262 ILE A O 1
ATOM 2039 N N . LEU A 1 263 ? -20.563 -7.318 9.716 1.00 97.50 263 LEU A N 1
ATOM 2040 C CA . LEU A 1 263 ? -19.760 -7.651 10.884 1.00 97.50 263 LEU A CA 1
ATOM 2041 C C . LEU A 1 263 ? -20.692 -7.839 12.081 1.00 97.50 263 LEU A C 1
ATOM 2043 O O . LEU A 1 263 ? -21.406 -6.919 12.468 1.00 97.50 263 LEU A O 1
ATOM 2047 N N . THR A 1 264 ? -20.635 -9.006 12.709 1.00 97.25 264 THR A N 1
ATOM 2048 C CA . THR A 1 264 ? -21.378 -9.328 13.926 1.00 97.25 264 THR A CA 1
ATOM 2049 C C . THR A 1 264 ? -20.413 -9.661 15.055 1.00 97.25 264 THR A C 1
ATOM 2051 O O . THR A 1 264 ? -19.528 -10.496 14.894 1.00 97.25 264 THR A O 1
ATOM 2054 N N . ILE A 1 265 ? -20.597 -9.044 16.220 1.00 96.38 265 ILE A N 1
ATOM 2055 C CA . ILE A 1 265 ? -19.864 -9.360 17.449 1.00 96.38 265 ILE A CA 1
ATOM 2056 C C . ILE A 1 265 ? -20.891 -9.718 18.515 1.00 96.38 265 ILE A C 1
ATOM 2058 O O . ILE A 1 265 ? -21.751 -8.904 18.844 1.00 96.38 265 ILE A O 1
ATOM 2062 N N . THR A 1 266 ? -20.824 -10.943 19.029 1.00 95.12 266 THR A N 1
ATOM 2063 C CA . THR A 1 266 ? -21.773 -11.452 20.028 1.00 95.12 266 THR A CA 1
ATOM 2064 C C . THR A 1 266 ? -21.035 -11.904 21.275 1.00 95.12 266 THR A C 1
ATOM 2066 O O . THR A 1 266 ? -20.075 -12.664 21.169 1.00 95.12 266 THR A O 1
ATOM 2069 N N . ASP A 1 267 ? -21.500 -11.486 22.447 1.00 93.50 267 ASP A N 1
ATOM 2070 C CA . ASP A 1 267 ? -21.070 -12.024 23.736 1.00 93.50 267 ASP A CA 1
ATOM 2071 C C . ASP A 1 267 ? -22.235 -12.689 24.478 1.00 93.50 267 ASP A C 1
ATOM 2073 O O . ASP A 1 267 ? -23.388 -12.315 24.284 1.00 93.50 267 ASP A O 1
ATOM 2077 N N . ASN A 1 268 ? -21.930 -13.674 25.328 1.00 91.75 268 ASN A N 1
ATOM 2078 C CA . ASN A 1 268 ? -22.896 -14.342 26.217 1.00 91.75 268 ASN A CA 1
ATOM 2079 C C . ASN A 1 268 ? -22.752 -13.895 27.689 1.00 91.75 268 ASN A C 1
ATOM 2081 O O . ASN A 1 268 ? -22.926 -14.676 28.638 1.00 91.75 268 ASN A O 1
ATOM 2085 N N . GLY A 1 269 ? -22.345 -12.640 27.875 1.00 87.56 269 GLY A N 1
ATOM 2086 C CA . GLY A 1 269 ? -22.127 -12.029 29.171 1.00 87.56 269 GLY A CA 1
ATOM 2087 C C . GLY A 1 269 ? -23.418 -11.737 29.934 1.00 87.56 269 GLY A C 1
ATOM 2088 O O . GLY A 1 269 ? -24.493 -12.262 29.659 1.00 87.56 269 GLY A O 1
ATOM 2089 N N . VAL A 1 270 ? -23.321 -10.864 30.933 1.00 83.56 270 VAL A N 1
ATOM 2090 C CA . VAL A 1 270 ? -24.468 -10.396 31.734 1.00 83.56 270 VAL A CA 1
ATOM 2091 C C . VAL A 1 270 ? -25.404 -9.449 30.966 1.00 83.56 270 VAL A C 1
ATOM 2093 O O . VAL A 1 270 ? -26.422 -9.029 31.512 1.00 83.56 270 VAL A O 1
ATOM 2096 N N . GLY A 1 271 ? -25.075 -9.117 29.714 1.00 76.50 271 GLY A N 1
ATOM 2097 C CA . GLY A 1 271 ? -25.772 -8.109 28.922 1.00 76.50 271 GLY A CA 1
ATOM 2098 C C . GLY A 1 271 ? -25.425 -6.677 29.345 1.00 76.50 271 GLY A C 1
ATOM 2099 O O . GLY A 1 271 ? -24.569 -6.433 30.195 1.00 76.50 271 GLY A O 1
ATOM 2100 N N . MET A 1 272 ? -26.094 -5.701 28.731 1.00 68.44 272 MET A N 1
ATOM 2101 C CA . MET A 1 272 ? -25.918 -4.280 29.045 1.00 68.44 272 MET A CA 1
ATOM 2102 C C . MET A 1 272 ? -27.021 -3.825 30.013 1.00 68.44 272 MET A C 1
ATOM 2104 O O . MET A 1 272 ? -28.202 -4.029 29.713 1.00 68.44 272 MET A O 1
ATOM 2108 N N . SER A 1 273 ? -26.668 -3.192 31.141 1.00 59.78 273 SER A N 1
ATOM 2109 C CA . SER A 1 273 ? -27.664 -2.646 32.081 1.00 59.78 273 SER A CA 1
ATOM 2110 C C . SER A 1 273 ? -28.580 -1.626 31.387 1.00 59.78 273 SER A C 1
ATOM 2112 O O . SER A 1 273 ? -28.211 -1.017 30.374 1.00 59.78 273 SER A O 1
ATOM 2114 N N . GLU A 1 274 ? -29.802 -1.439 31.889 1.00 49.16 274 GLU A N 1
ATOM 2115 C CA . GLU A 1 274 ? -30.694 -0.380 31.409 1.00 49.16 274 GLU A CA 1
ATOM 2116 C C . GLU A 1 274 ? -30.052 0.983 31.655 1.00 49.16 274 GLU A C 1
ATOM 2118 O O . GLU A 1 274 ? -30.121 1.514 32.754 1.00 49.16 274 GLU A O 1
ATOM 2123 N N . THR A 1 275 ? -29.419 1.528 30.612 1.00 47.00 275 THR A N 1
ATOM 2124 C CA . THR A 1 275 ? -28.753 2.839 30.565 1.00 47.00 275 THR A CA 1
ATOM 2125 C C . THR A 1 275 ? -27.663 3.048 31.632 1.00 47.00 275 THR A C 1
ATOM 2127 O O . THR A 1 275 ? -27.929 3.008 32.829 1.00 47.00 275 THR A O 1
ATOM 2130 N N . PRO A 1 276 ? -26.409 3.353 31.250 1.00 45.56 276 PRO A N 1
ATOM 2131 C CA . PRO A 1 276 ? -25.452 3.868 32.223 1.00 45.56 276 PRO A CA 1
ATOM 2132 C C . PRO A 1 276 ? -26.052 5.129 32.853 1.00 45.56 276 PRO A C 1
ATOM 2134 O O . PRO A 1 276 ? -26.510 6.010 32.120 1.00 45.56 276 PRO A O 1
ATOM 2137 N N . SER A 1 277 ? -26.024 5.250 34.180 1.00 38.78 277 SER A N 1
ATOM 2138 C CA . SER A 1 277 ? -26.539 6.396 34.951 1.00 38.78 277 SER A CA 1
ATOM 2139 C C . SER A 1 277 ? -25.783 7.724 34.699 1.00 38.78 277 SER A C 1
ATOM 2141 O O . SER A 1 277 ? -25.709 8.575 35.578 1.00 38.78 277 SER A O 1
ATOM 2143 N N . GLY A 1 278 ? -25.192 7.913 33.513 1.00 42.59 278 GLY A N 1
ATOM 2144 C CA . GLY A 1 278 ? -24.331 9.035 33.132 1.00 42.59 278 GLY A CA 1
ATOM 2145 C C . GLY A 1 278 ? -24.284 9.343 31.625 1.00 42.59 278 GLY A C 1
ATOM 2146 O O . GLY A 1 278 ? -23.364 10.025 31.181 1.00 42.59 278 GLY A O 1
ATOM 2147 N N . GLY A 1 279 ? -25.253 8.867 30.831 1.00 48.78 279 GLY A N 1
ATOM 2148 C CA . GLY A 1 279 ? -25.373 9.182 29.398 1.00 48.78 279 GLY A CA 1
ATOM 2149 C C . GLY A 1 279 ? -24.643 8.219 28.450 1.00 48.78 279 GLY A C 1
ATOM 2150 O O . GLY A 1 279 ? -24.057 7.220 28.863 1.00 48.78 279 GLY A O 1
ATOM 2151 N N . VAL A 1 280 ? -24.714 8.506 27.142 1.00 56.47 280 VAL A N 1
ATOM 2152 C CA . VAL A 1 280 ? -24.053 7.719 26.082 1.00 56.47 280 VAL A CA 1
ATOM 2153 C C . VAL A 1 280 ? -22.536 7.792 26.270 1.00 56.47 280 VAL A C 1
ATOM 2155 O O . VAL A 1 280 ? -21.944 8.860 26.090 1.00 56.47 280 VAL A O 1
ATOM 2158 N N . GLY A 1 281 ? -21.919 6.660 26.620 1.00 64.75 281 GLY A N 1
ATOM 2159 C CA . GLY A 1 281 ? -20.477 6.552 26.824 1.00 64.75 281 GLY A CA 1
ATOM 2160 C C . GLY A 1 281 ? -19.679 6.964 25.583 1.00 64.75 281 GLY A C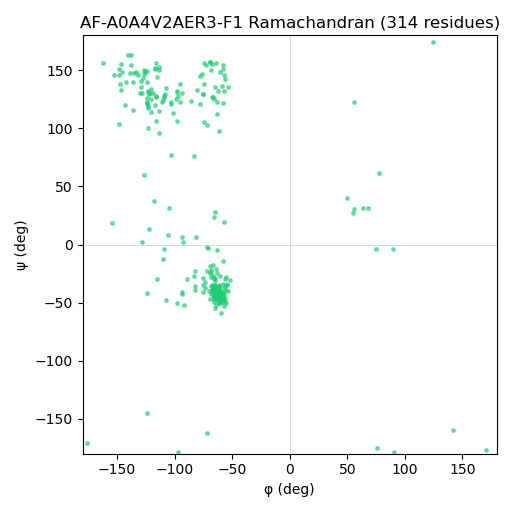 1
ATOM 2161 O O . GLY A 1 281 ? -20.130 6.812 24.445 1.00 64.75 281 GLY A O 1
ATOM 2162 N N . LEU A 1 282 ? -18.466 7.477 25.798 1.00 63.81 282 LEU A N 1
ATOM 2163 C CA . LEU A 1 282 ? -17.574 7.924 24.721 1.00 63.81 282 LEU A CA 1
ATOM 2164 C C . LEU A 1 282 ? -17.324 6.824 23.671 1.00 63.81 282 LEU A C 1
ATOM 2166 O O . LEU A 1 282 ? -17.191 7.133 22.491 1.00 63.81 282 LEU A O 1
ATOM 2170 N N . GLY A 1 283 ? -17.283 5.546 24.073 1.00 67.50 283 GLY A N 1
ATOM 2171 C CA . GLY A 1 283 ? -17.131 4.396 23.166 1.00 67.50 283 GLY A CA 1
ATOM 2172 C C . GLY A 1 283 ? -18.284 4.266 22.175 1.00 67.50 283 GLY A C 1
ATOM 2173 O O . GLY A 1 283 ? -18.061 4.139 20.977 1.00 67.50 283 GLY A O 1
ATOM 2174 N N . THR A 1 284 ? -19.522 4.417 22.642 1.00 74.38 284 THR A N 1
ATOM 2175 C CA . THR A 1 284 ? -20.714 4.379 21.784 1.00 74.38 284 THR A CA 1
ATOM 2176 C C . THR A 1 284 ? -20.737 5.540 20.785 1.00 74.38 284 THR A C 1
ATOM 2178 O O . THR A 1 284 ? -21.118 5.349 19.633 1.00 74.38 284 THR A O 1
ATOM 2181 N N . ARG A 1 285 ? -20.275 6.737 21.186 1.00 70.75 285 ARG A N 1
ATOM 2182 C CA . ARG A 1 285 ? -20.139 7.885 20.267 1.00 70.75 285 ARG A CA 1
ATOM 2183 C C . ARG A 1 285 ? -19.081 7.638 19.190 1.00 70.75 285 ARG A C 1
ATOM 2185 O O . ARG A 1 285 ? -19.318 7.964 18.031 1.00 70.75 285 ARG A O 1
ATOM 2192 N N . LEU A 1 286 ? -17.946 7.044 19.567 1.00 73.31 286 LEU A N 1
ATOM 2193 C CA . LEU A 1 286 ? -16.881 6.672 18.634 1.00 73.31 286 LEU A CA 1
ATOM 2194 C C . LEU A 1 286 ? -17.381 5.648 17.608 1.00 73.31 286 LEU A C 1
ATOM 2196 O O . LEU A 1 286 ? -17.229 5.869 16.411 1.00 73.31 286 LEU A O 1
ATOM 2200 N N . ILE A 1 287 ? -18.037 4.577 18.068 1.00 82.88 287 ILE A N 1
ATOM 2201 C CA . ILE A 1 287 ? -18.627 3.557 17.189 1.00 82.88 287 ILE A CA 1
ATOM 2202 C C . ILE A 1 287 ? -19.616 4.198 16.208 1.00 82.88 287 ILE A C 1
ATOM 2204 O O . ILE A 1 287 ? -19.574 3.884 15.021 1.00 82.88 287 ILE A O 1
ATOM 2208 N N . GLY A 1 288 ? -20.457 5.132 16.667 1.00 75.88 288 GLY A N 1
ATOM 2209 C CA . GLY A 1 288 ? -21.382 5.868 15.801 1.00 75.88 288 GLY A CA 1
ATOM 2210 C C . GLY A 1 288 ? -20.674 6.678 14.709 1.00 75.88 288 GLY A C 1
ATOM 2211 O O . GLY A 1 288 ? -21.022 6.558 13.536 1.00 75.88 288 GLY A O 1
ATOM 2212 N N . GLY A 1 289 ? -19.643 7.449 15.070 1.00 73.81 289 GLY A N 1
ATOM 2213 C CA . GLY A 1 289 ? -18.866 8.234 14.104 1.00 73.81 289 GLY A CA 1
ATOM 2214 C C . GLY A 1 289 ? -18.133 7.369 13.073 1.00 73.81 289 GLY A C 1
ATOM 2215 O O . GLY A 1 289 ? -18.194 7.648 11.878 1.00 73.81 289 GLY A O 1
ATOM 2216 N N . LEU A 1 290 ? -17.506 6.275 13.514 1.00 80.94 290 LEU A N 1
ATOM 2217 C CA . LEU A 1 290 ? -16.810 5.334 12.628 1.00 80.94 290 LEU A CA 1
ATOM 2218 C C . LEU A 1 290 ? -17.788 4.555 11.733 1.00 80.94 290 LEU A C 1
ATOM 2220 O O . LEU A 1 290 ? -17.499 4.324 10.562 1.00 80.94 290 LEU A O 1
ATOM 2224 N N . THR A 1 291 ? -18.973 4.206 12.250 1.00 87.38 291 THR A N 1
ATOM 2225 C CA . THR A 1 291 ? -20.057 3.602 11.454 1.00 87.38 291 THR A CA 1
ATOM 2226 C C . THR A 1 291 ? -20.477 4.543 10.324 1.00 87.38 291 THR A C 1
ATOM 2228 O O . THR A 1 291 ? -20.632 4.110 9.184 1.00 87.38 291 THR A O 1
ATOM 2231 N N . GLN A 1 292 ? -20.621 5.839 10.617 1.00 82.50 292 GLN A N 1
ATOM 2232 C CA . GLN A 1 292 ? -20.959 6.845 9.611 1.00 82.50 292 GLN A CA 1
ATOM 2233 C C . GLN A 1 292 ? -19.834 7.037 8.586 1.00 82.50 292 GLN A C 1
ATOM 2235 O O . GLN A 1 292 ? -20.120 7.185 7.399 1.00 82.50 292 GLN A O 1
ATOM 2240 N N . GLN A 1 293 ? -18.569 6.998 9.017 1.00 79.31 293 GLN A N 1
ATOM 2241 C CA . GLN A 1 293 ? -17.412 7.051 8.118 1.00 79.31 293 GLN A CA 1
ATOM 2242 C C . GLN A 1 293 ? -17.402 5.869 7.136 1.00 79.31 293 GLN A C 1
ATOM 2244 O O . GLN A 1 293 ? -17.157 6.067 5.949 1.00 79.31 293 GLN A O 1
ATOM 2249 N N . LEU A 1 294 ? -17.767 4.674 7.609 1.00 87.81 294 LEU A N 1
ATOM 2250 C CA . LEU A 1 294 ? -17.987 3.488 6.776 1.00 87.81 294 LEU A CA 1
ATOM 2251 C C . LEU A 1 294 ? -19.257 3.556 5.918 1.00 87.81 294 LEU A C 1
ATOM 2253 O O . LEU A 1 294 ? -19.524 2.632 5.159 1.00 87.81 294 LEU A O 1
ATOM 2257 N N . GLN A 1 295 ? -20.063 4.617 6.040 1.00 90.38 295 GLN A N 1
ATOM 2258 C CA . GLN A 1 295 ? -21.380 4.736 5.400 1.00 90.38 295 GLN A CA 1
ATOM 2259 C C . GLN A 1 295 ? -22.304 3.557 5.747 1.00 90.38 295 GLN A C 1
ATOM 2261 O O . GLN A 1 295 ? -23.184 3.188 4.971 1.00 90.38 295 GLN A O 1
ATOM 2266 N N . GLY A 1 296 ? -22.081 2.956 6.916 1.00 92.00 296 GLY A N 1
ATOM 2267 C CA . GLY A 1 296 ? -22.789 1.781 7.385 1.00 92.00 296 GLY A CA 1
ATOM 2268 C C . GLY A 1 296 ? -23.944 2.107 8.322 1.00 92.00 296 GLY A C 1
ATOM 2269 O O . GLY A 1 296 ? -24.242 3.260 8.646 1.00 92.00 296 GLY A O 1
ATOM 2270 N N . LYS A 1 297 ? -24.587 1.045 8.794 1.00 94.56 297 LYS A N 1
ATOM 2271 C CA . LYS A 1 297 ? -25.613 1.066 9.834 1.00 94.56 297 LYS A CA 1
ATOM 2272 C C . LYS A 1 297 ? -25.235 0.049 10.893 1.00 94.56 297 LYS A C 1
ATOM 2274 O O . LYS A 1 297 ? -24.940 -1.095 10.561 1.00 94.56 297 LYS A O 1
ATOM 2279 N N . SER A 1 298 ? -25.260 0.462 12.153 1.00 92.75 298 SER A N 1
ATOM 2280 C CA . SER A 1 298 ? -25.033 -0.437 13.278 1.00 92.75 298 SER A CA 1
ATOM 2281 C C . SER A 1 298 ? -26.277 -0.571 14.141 1.00 92.75 298 SER A C 1
ATOM 2283 O O . SER A 1 298 ? -27.043 0.378 14.322 1.00 92.75 298 SER A O 1
ATOM 2285 N N . THR A 1 299 ? -26.488 -1.773 14.664 1.00 93.19 299 THR A N 1
ATOM 2286 C CA . THR A 1 299 ? -27.539 -2.079 15.629 1.00 93.19 299 THR A CA 1
ATOM 2287 C C . THR A 1 299 ? -26.953 -2.869 16.790 1.00 93.19 299 THR A C 1
ATOM 2289 O O . THR A 1 299 ? -26.028 -3.663 16.626 1.00 93.19 299 THR A O 1
ATOM 2292 N N . THR A 1 300 ? -27.495 -2.640 17.982 1.00 89.75 300 THR A N 1
ATOM 2293 C CA . THR A 1 300 ? -27.128 -3.395 19.178 1.00 89.75 300 THR A CA 1
ATOM 2294 C C . THR A 1 300 ? -28.390 -3.991 19.764 1.00 89.75 300 THR A C 1
ATOM 2296 O O . THR A 1 300 ? -29.315 -3.263 20.128 1.00 89.75 300 THR A O 1
ATOM 2299 N N . THR A 1 301 ? -28.423 -5.312 19.873 1.00 88.69 301 THR A N 1
ATOM 2300 C CA . THR A 1 301 ? -29.536 -6.061 20.458 1.00 88.69 301 THR A CA 1
ATOM 2301 C C . THR A 1 301 ? -29.095 -6.734 21.750 1.00 88.69 301 THR A C 1
ATOM 2303 O O . THR A 1 301 ? -27.914 -7.028 21.956 1.00 88.69 301 THR A O 1
ATOM 2306 N N . ARG A 1 302 ? -30.054 -6.908 22.661 1.00 83.56 302 ARG A N 1
ATOM 2307 C CA . ARG A 1 302 ? -29.847 -7.530 23.968 1.00 83.56 302 ARG A CA 1
ATOM 2308 C C . ARG A 1 302 ? -30.673 -8.801 23.999 1.00 83.56 302 ARG A C 1
ATOM 2310 O O . ARG A 1 302 ? -31.893 -8.725 24.085 1.00 83.56 302 ARG A O 1
ATOM 2317 N N . ASP A 1 303 ? -30.003 -9.935 23.905 1.00 72.19 303 ASP A N 1
ATOM 2318 C CA . ASP A 1 303 ? -30.632 -11.240 24.052 1.00 72.19 303 ASP A CA 1
ATOM 2319 C C . ASP A 1 303 ? -29.610 -12.191 24.669 1.00 72.19 303 ASP A C 1
ATOM 2321 O O . ASP A 1 303 ? -28.642 -12.580 24.021 1.00 72.19 303 ASP A O 1
ATOM 2325 N N . ASN A 1 304 ? -29.779 -12.473 25.964 1.00 78.25 304 ASN A N 1
ATOM 2326 C CA . ASN A 1 304 ? -28.903 -13.352 26.742 1.00 78.25 304 ASN A CA 1
ATOM 2327 C C . ASN A 1 304 ? -27.391 -13.033 26.599 1.00 78.25 304 ASN A C 1
ATOM 2329 O O . ASN A 1 304 ? -26.550 -13.928 26.494 1.00 78.25 304 ASN A O 1
ATOM 2333 N N . GLY A 1 305 ? -27.073 -11.733 26.568 1.00 86.94 305 GLY A N 1
ATOM 2334 C CA . GLY A 1 305 ? -25.770 -11.183 26.200 1.00 86.94 305 GLY A CA 1
ATOM 2335 C C . GLY A 1 305 ? -25.926 -9.888 25.394 1.00 86.94 305 GLY A C 1
ATOM 2336 O O . GLY A 1 305 ? -26.980 -9.239 25.455 1.00 86.94 305 GLY A O 1
ATOM 2337 N N . VAL A 1 306 ? -24.897 -9.495 24.641 1.00 90.88 306 VAL A N 1
ATOM 2338 C CA . VAL A 1 306 ? -24.973 -8.373 23.687 1.00 90.88 306 VAL A CA 1
ATOM 2339 C C . VAL A 1 306 ? -24.593 -8.854 22.292 1.00 90.88 306 VAL A C 1
ATOM 2341 O O . VAL A 1 306 ? -23.555 -9.481 22.102 1.00 90.88 306 VAL A O 1
ATOM 2344 N N . LYS A 1 307 ? -25.421 -8.516 21.299 1.00 94.00 307 LYS A N 1
ATOM 2345 C CA . LYS A 1 307 ? -25.101 -8.676 19.878 1.00 94.00 307 LYS A CA 1
ATOM 2346 C C . LYS A 1 307 ? -24.992 -7.299 19.233 1.00 94.00 307 LYS A C 1
ATOM 2348 O O . LYS A 1 307 ? -25.980 -6.568 19.144 1.00 94.00 307 LYS A O 1
ATOM 2353 N N . PHE A 1 308 ? -23.795 -6.961 18.775 1.00 94.81 308 PHE A N 1
ATOM 2354 C CA . PHE A 1 308 ? -23.520 -5.812 17.921 1.00 94.81 308 PHE A CA 1
ATOM 2355 C C . PHE A 1 308 ? -23.453 -6.271 16.465 1.00 94.81 308 PHE A C 1
ATOM 2357 O O . PHE A 1 308 ? -22.753 -7.231 16.151 1.00 94.81 308 PHE A O 1
ATOM 2364 N N . GLU A 1 309 ? -24.160 -5.583 15.579 1.00 96.44 309 GLU A N 1
ATOM 2365 C CA . GLU A 1 309 ? -24.179 -5.866 14.146 1.00 96.44 309 GLU A CA 1
ATOM 2366 C C . GLU A 1 309 ? -23.920 -4.574 13.373 1.00 96.44 309 GLU A C 1
ATOM 2368 O O . GLU A 1 309 ? -24.550 -3.551 13.640 1.00 96.44 309 GLU A O 1
ATOM 2373 N N . LEU A 1 310 ? -22.990 -4.617 12.425 1.00 96.38 310 LEU A N 1
ATOM 2374 C CA . LEU A 1 310 ? -22.629 -3.527 11.530 1.00 96.38 310 LEU A CA 1
ATOM 2375 C C . LEU A 1 310 ? -22.781 -4.007 10.089 1.00 96.38 310 LEU A C 1
ATOM 2377 O O . LEU A 1 310 ? -22.112 -4.950 9.677 1.00 96.38 310 LEU A O 1
ATOM 2381 N N . VAL A 1 311 ? -23.610 -3.310 9.320 1.00 95.81 311 VAL A N 1
ATOM 2382 C CA . VAL A 1 311 ? -23.769 -3.505 7.876 1.00 95.81 311 VAL A CA 1
ATOM 2383 C C . VAL A 1 311 ? -23.154 -2.309 7.164 1.00 95.81 311 VAL A C 1
ATOM 2385 O O . VAL A 1 311 ? -23.486 -1.170 7.495 1.00 95.81 311 VAL A O 1
ATOM 2388 N N . PHE A 1 312 ? -22.254 -2.537 6.212 1.00 94.19 312 PHE A N 1
ATOM 2389 C CA . PHE A 1 312 ? -21.553 -1.462 5.505 1.00 94.19 312 PHE A CA 1
ATOM 2390 C C . PHE A 1 312 ? -21.279 -1.825 4.039 1.00 94.19 312 PHE A C 1
ATOM 2392 O O . PHE A 1 312 ? -21.097 -3.004 3.733 1.00 94.19 312 PHE A O 1
ATOM 2399 N N . PRO A 1 313 ? -21.261 -0.843 3.121 1.00 92.31 313 PRO A N 1
ATOM 2400 C CA . PRO A 1 313 ? -20.951 -1.080 1.715 1.00 92.31 313 PRO A CA 1
ATOM 2401 C C . PRO A 1 313 ? -19.480 -1.475 1.503 1.00 92.31 313 PRO A C 1
ATOM 2403 O O . PRO A 1 313 ? -18.606 -1.032 2.241 1.00 92.31 313 PRO A O 1
ATOM 2406 N N . VAL A 1 314 ? -19.201 -2.278 0.473 1.00 85.19 314 VAL A N 1
ATOM 2407 C CA . VAL A 1 314 ? -17.857 -2.758 0.098 1.00 85.19 314 VAL A CA 1
ATOM 2408 C C . VAL A 1 314 ? -17.611 -2.610 -1.403 1.00 85.19 314 VAL A C 1
ATOM 2410 O O . VAL A 1 314 ? -18.539 -2.757 -2.186 1.00 85.19 314 VAL A O 1
ATOM 2413 N N . GLY A 1 315 ? -16.368 -2.370 -1.830 1.00 65.81 315 GLY A N 1
ATOM 2414 C CA . GLY A 1 315 ? -15.991 -2.374 -3.252 1.00 65.81 315 GLY A CA 1
ATOM 2415 C C . GLY A 1 315 ? -16.402 -1.118 -4.025 1.00 65.81 315 GLY A C 1
ATOM 2416 O O . GLY A 1 315 ? -17.182 -1.209 -4.976 1.00 65.81 315 GLY A O 1
ATOM 2417 N N . LYS A 1 316 ? -15.873 0.038 -3.614 1.00 53.44 316 LYS A N 1
ATOM 2418 C CA . LYS A 1 316 ? -15.824 1.239 -4.459 1.00 53.44 316 LYS A CA 1
ATOM 2419 C C . LYS A 1 316 ? -14.579 1.245 -5.336 1.00 53.44 316 LYS A C 1
ATOM 2421 O O . LYS A 1 316 ? -13.529 0.765 -4.858 1.00 53.44 316 LYS A O 1
#

Solvent-accessible surface area (backbone atoms only — not comparable to full-atom values): 17368 Å² total; per-residue (Å²): 87,36,34,27,36,72,84,19,42,61,73,50,48,72,81,70,70,97,62,93,52,74,43,49,85,32,63,56,54,69,58,44,50,79,73,36,60,55,53,74,50,77,42,77,55,33,97,86,79,56,52,36,24,43,36,35,40,39,56,41,74,95,74,46,32,33,42,34,42,67,48,53,48,60,67,61,46,52,55,49,52,52,48,52,52,58,50,45,69,56,49,50,57,53,52,52,50,50,52,52,49,52,51,49,51,53,53,49,49,53,51,51,51,50,54,50,51,53,51,51,53,52,52,52,51,51,51,51,53,51,52,51,51,50,54,48,51,49,51,49,46,53,50,52,41,54,51,50,71,68,48,98,63,61,66,76,59,41,54,53,53,40,52,49,47,51,49,51,48,50,54,57,47,58,63,61,70,47,90,52,101,50,72,35,55,46,32,66,51,50,52,54,53,51,57,59,49,52,78,74,44,54,99,47,42,46,82,48,75,47,63,44,89,43,65,31,47,65,85,48,47,52,42,51,53,53,41,53,50,53,54,50,52,47,42,59,70,57,21,37,61,94,75,41,68,42,44,38,40,39,37,38,43,64,58,94,75,73,56,42,35,38,42,37,40,37,35,52,32,79,28,77,74,90,65,63,101,79,58,87,50,72,67,62,54,49,43,51,54,35,33,52,73,48,66,34,52,72,51,78,48,80,67,79,6,39,38,39,37,37,40,27,65,53,81,132

Radius of gyration: 52.35 Å; Cα contacts (8 Å, |Δi|>4): 412; chains: 1; bounding box: 86×41×136 Å

Mean predicted aligned error: 16.29 Å